Protein AF-A0A0F9GA04-F1 (afdb_monomer)

Radius of gyration: 45.54 Å; Cα contacts (8 Å, |Δi|>4): 58; chains: 1; bounding box: 84×69×123 Å

Organism: NCBI:txid412755

Structure (mmCIF, N/CA/C/O backbone):
data_AF-A0A0F9GA04-F1
#
_entry.id   AF-A0A0F9GA04-F1
#
loop_
_atom_site.group_PDB
_atom_site.id
_atom_site.type_symbol
_atom_site.label_atom_id
_atom_site.label_alt_id
_atom_site.label_comp_id
_atom_site.label_asym_id
_atom_site.label_entity_id
_atom_site.label_seq_id
_atom_site.pdbx_PDB_ins_code
_atom_site.Cartn_x
_atom_site.Cartn_y
_atom_site.Cartn_z
_atom_site.occupancy
_atom_site.B_iso_or_equiv
_atom_site.auth_seq_id
_atom_site.auth_comp_id
_atom_site.auth_asym_id
_atom_site.auth_atom_id
_atom_site.pdbx_PDB_model_num
ATOM 1 N N . GLU A 1 1 ? -4.114 39.452 59.071 1.00 42.38 1 GLU A N 1
ATOM 2 C CA . GLU A 1 1 ? -3.361 38.547 58.185 1.00 42.38 1 GLU A CA 1
ATOM 3 C C . GLU A 1 1 ? -3.210 39.236 56.843 1.00 42.38 1 GLU A C 1
ATOM 5 O O . GLU A 1 1 ? -4.212 39.607 56.246 1.00 42.38 1 GLU A O 1
ATOM 10 N N . GLU A 1 2 ? -1.975 39.525 56.446 1.00 37.81 2 GLU A N 1
ATOM 11 C CA . GLU A 1 2 ? -1.653 40.022 55.105 1.00 37.81 2 GLU A CA 1
ATOM 12 C C . GLU A 1 2 ? -1.506 38.817 54.161 1.00 37.81 2 GLU A C 1
ATOM 14 O O . GLU A 1 2 ? -0.913 37.815 54.570 1.00 37.81 2 GLU A O 1
ATOM 19 N N . PRO A 1 3 ? -2.028 38.862 52.923 1.00 44.72 3 PRO A N 1
ATOM 20 C CA . PRO A 1 3 ? -1.852 37.770 51.978 1.00 44.72 3 PRO A CA 1
ATOM 21 C C . PRO A 1 3 ? -0.429 37.797 51.403 1.00 44.72 3 PRO A C 1
ATOM 23 O O . PRO A 1 3 ? -0.005 38.775 50.789 1.00 44.72 3 PRO A O 1
ATOM 26 N N . THR A 1 4 ? 0.310 36.705 51.590 1.00 47.19 4 THR A N 1
ATOM 27 C CA . THR A 1 4 ? 1.597 36.454 50.929 1.00 47.19 4 THR A CA 1
ATOM 28 C C . THR A 1 4 ? 1.418 36.399 49.407 1.00 47.19 4 THR A C 1
ATOM 30 O O . THR A 1 4 ? 0.600 35.606 48.939 1.00 47.19 4 THR A O 1
ATOM 33 N N . PRO A 1 5 ? 2.172 37.189 48.621 1.00 50.94 5 PRO A N 1
ATOM 34 C CA . PRO A 1 5 ? 2.130 37.111 47.167 1.00 50.94 5 PRO A CA 1
ATOM 35 C C . PRO A 1 5 ? 2.834 35.835 46.685 1.00 50.94 5 PRO A C 1
ATOM 37 O O . PRO A 1 5 ? 3.984 35.576 47.041 1.00 50.94 5 PRO A O 1
ATOM 40 N N . GLU A 1 6 ? 2.144 35.039 45.869 1.00 51.03 6 GLU A N 1
ATOM 41 C CA . GLU A 1 6 ? 2.754 33.935 45.123 1.00 51.03 6 GLU A CA 1
ATOM 42 C C . GLU A 1 6 ? 3.892 34.468 44.229 1.00 51.03 6 GLU A C 1
ATOM 44 O O . GLU A 1 6 ? 3.732 35.520 43.598 1.00 51.03 6 GLU A O 1
ATOM 49 N N . PRO A 1 7 ? 5.050 33.784 44.145 1.00 52.84 7 PRO A N 1
ATOM 50 C CA . PRO A 1 7 ? 6.139 34.226 43.285 1.00 52.84 7 PRO A CA 1
ATOM 51 C C . PRO A 1 7 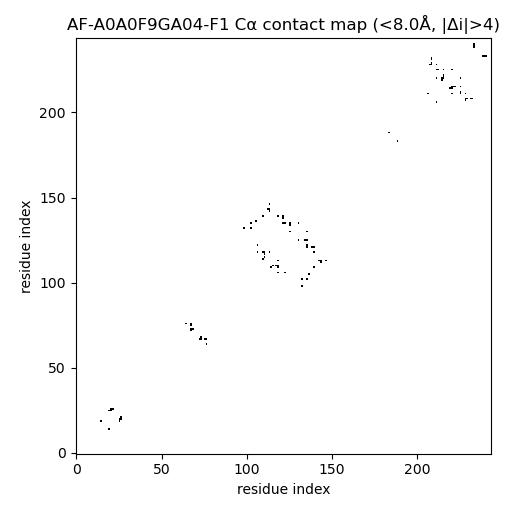? 5.704 34.155 41.816 1.00 52.84 7 PRO A C 1
ATOM 53 O O . PRO A 1 7 ? 5.268 33.111 41.327 1.00 52.84 7 PRO A O 1
ATOM 56 N N . ALA A 1 8 ? 5.829 35.285 41.116 1.00 54.75 8 ALA A N 1
ATOM 57 C CA . ALA A 1 8 ? 5.507 35.407 39.701 1.00 54.75 8 ALA A CA 1
ATOM 58 C C . ALA A 1 8 ? 6.239 34.333 38.880 1.00 54.75 8 ALA A C 1
ATOM 60 O O . ALA A 1 8 ? 7.453 34.152 38.999 1.00 54.75 8 ALA A O 1
ATOM 61 N N . LYS A 1 9 ? 5.488 33.619 38.033 1.00 50.78 9 LYS A N 1
ATOM 62 C CA . LYS A 1 9 ? 6.051 32.699 37.038 1.00 50.78 9 LYS A CA 1
ATOM 63 C C . LYS A 1 9 ? 7.034 33.489 36.161 1.00 50.78 9 LYS A C 1
ATOM 65 O O . LYS A 1 9 ? 6.640 34.554 35.688 1.00 50.78 9 LYS A O 1
ATOM 70 N N . PRO A 1 10 ? 8.267 33.005 35.926 1.00 53.94 10 PRO A N 1
ATOM 71 C CA . PRO A 1 10 ? 9.216 33.717 35.082 1.00 53.94 10 PRO A CA 1
ATOM 72 C C . PRO A 1 10 ? 8.633 33.863 33.671 1.00 53.94 10 PRO A C 1
ATOM 74 O O . PRO A 1 10 ? 8.345 32.872 32.996 1.00 53.94 10 PRO A O 1
ATOM 77 N N . SER A 1 11 ? 8.410 35.109 33.260 1.00 58.31 11 SER A N 1
ATOM 78 C CA . SER A 1 11 ? 7.994 35.496 31.917 1.00 58.31 11 SER A CA 1
ATOM 79 C C . SER A 1 11 ? 9.088 35.139 30.912 1.00 58.31 11 SER A C 1
ATOM 81 O O . SER A 1 11 ? 10.267 35.402 31.130 1.00 58.31 11 SER A O 1
ATOM 83 N N . LEU A 1 12 ? 8.690 34.571 29.771 1.00 53.56 12 LEU A N 1
ATOM 84 C CA . LEU A 1 12 ? 9.571 34.277 28.627 1.00 53.56 12 LEU A CA 1
ATOM 85 C C . LEU A 1 12 ? 10.259 35.526 28.041 1.00 53.56 12 LEU A C 1
ATOM 87 O O . LEU A 1 12 ? 11.157 35.392 27.216 1.00 53.56 12 LEU A O 1
ATOM 91 N N . GLU A 1 13 ? 9.838 36.719 28.457 1.00 57.69 13 GLU A N 1
ATOM 92 C CA . GLU A 1 13 ? 10.297 38.014 27.951 1.00 57.69 13 GLU A CA 1
ATOM 93 C C . GLU A 1 13 ? 11.607 38.500 28.605 1.00 57.69 13 GLU A C 1
ATOM 95 O O . GLU A 1 13 ? 12.272 39.363 28.038 1.00 57.69 13 GLU A O 1
ATOM 100 N N . ASP A 1 14 ? 12.032 37.909 29.732 1.00 57.53 14 ASP A N 1
ATOM 101 C CA . ASP A 1 14 ? 13.239 38.329 30.474 1.00 57.53 14 ASP A CA 1
ATOM 102 C C . ASP A 1 14 ? 14.498 37.496 30.155 1.00 57.53 14 ASP A C 1
ATOM 104 O O . ASP A 1 14 ? 15.590 37.772 30.658 1.00 57.53 14 ASP A O 1
ATOM 108 N N . ALA A 1 15 ? 14.373 36.457 29.326 1.00 58.12 15 ALA A N 1
ATOM 109 C CA . ALA A 1 15 ? 15.486 35.587 28.962 1.00 58.12 15 ALA A CA 1
ATOM 110 C C . ALA A 1 15 ? 16.216 36.124 27.721 1.00 58.12 15 ALA A C 1
ATOM 112 O O . ALA A 1 15 ? 15.629 36.261 26.647 1.00 58.12 15 ALA A O 1
ATOM 113 N N . SER A 1 16 ? 17.522 36.392 27.843 1.00 66.94 16 SER A N 1
ATOM 114 C CA . SER A 1 16 ? 18.349 36.743 26.686 1.00 66.94 16 SER A CA 1
ATOM 115 C C . SER A 1 16 ? 18.329 35.611 25.654 1.00 66.94 16 SER A C 1
ATOM 117 O O . SER A 1 16 ? 18.309 34.427 26.006 1.00 66.94 16 SER A O 1
ATOM 119 N N . LEU A 1 17 ? 18.355 35.983 24.373 1.00 61.47 17 LEU A N 1
ATOM 120 C CA . LEU A 1 17 ? 18.364 35.055 23.236 1.00 61.47 17 LEU A CA 1
ATOM 121 C C . LEU A 1 17 ? 19.478 34.006 23.366 1.00 61.47 17 LEU A C 1
ATOM 123 O O . LEU A 1 17 ? 19.244 32.834 23.088 1.00 61.47 17 LEU A O 1
ATOM 127 N N . ASP A 1 18 ? 20.639 34.408 23.884 1.00 69.81 18 ASP A N 1
ATOM 128 C CA . ASP A 1 18 ? 21.759 33.506 24.152 1.00 69.81 18 ASP A CA 1
ATOM 129 C C . ASP A 1 18 ? 21.419 32.462 25.222 1.00 69.81 18 ASP A C 1
ATOM 131 O O . ASP A 1 18 ? 21.709 31.284 25.037 1.00 69.81 18 ASP A O 1
ATOM 135 N N . SER A 1 19 ? 20.706 32.835 26.292 1.00 70.44 19 SER A N 1
ATOM 136 C CA . SER A 1 19 ? 20.276 31.869 27.312 1.00 70.44 19 SER A CA 1
ATOM 137 C C . SER A 1 19 ? 19.234 30.881 26.778 1.00 70.44 19 SER A C 1
ATOM 139 O O . SER A 1 19 ? 19.247 29.713 27.154 1.00 70.44 19 SER A O 1
ATOM 141 N N . ILE A 1 20 ? 18.361 31.318 25.860 1.00 65.06 20 ILE A N 1
ATOM 142 C CA . ILE A 1 20 ? 17.365 30.458 25.206 1.00 65.06 20 ILE A CA 1
ATOM 143 C C . ILE A 1 20 ? 18.060 29.482 24.249 1.00 65.06 20 ILE A C 1
ATOM 145 O O . ILE A 1 20 ? 17.722 28.302 24.233 1.00 65.06 20 ILE A O 1
ATOM 149 N N . LEU A 1 21 ? 19.056 29.950 23.491 1.00 65.56 21 LEU A N 1
ATOM 150 C CA . LEU A 1 21 ? 19.858 29.122 22.584 1.00 65.56 21 LEU A CA 1
ATOM 151 C C . LEU A 1 21 ? 20.796 28.163 23.327 1.00 65.56 21 LEU A C 1
ATOM 153 O O . LEU A 1 21 ? 21.174 27.119 22.790 1.00 65.56 21 LEU A O 1
ATOM 157 N N . GLU A 1 22 ? 21.169 28.485 24.564 1.00 71.31 22 GLU A N 1
ATOM 158 C CA . GLU A 1 22 ? 21.972 27.606 25.404 1.00 71.31 22 GLU A CA 1
ATOM 159 C C . GLU A 1 22 ? 21.178 26.464 26.041 1.00 71.31 22 GLU A C 1
ATOM 161 O O . GLU A 1 22 ? 21.798 25.443 26.375 1.00 71.31 22 GLU A O 1
ATOM 166 N N . ARG A 1 23 ? 19.846 26.592 26.153 1.00 74.38 23 ARG A N 1
ATOM 167 C CA . ARG A 1 23 ? 18.988 25.537 26.702 1.00 74.38 23 ARG A CA 1
ATOM 168 C C . ARG A 1 23 ? 19.073 24.261 25.862 1.00 74.38 23 ARG A C 1
ATOM 170 O O . ARG A 1 23 ? 19.091 24.261 24.629 1.00 74.38 23 ARG A O 1
ATOM 177 N N . GLU A 1 24 ? 19.144 23.140 26.567 1.00 68.25 24 GLU A N 1
ATOM 178 C CA . GLU A 1 24 ? 19.401 21.823 25.983 1.00 68.25 24 GLU A CA 1
ATOM 179 C C . GLU A 1 24 ? 18.256 21.339 25.072 1.00 68.25 24 GLU A C 1
ATOM 181 O O . GLU A 1 24 ? 18.495 20.642 24.086 1.00 68.25 24 GLU A O 1
ATOM 186 N N . ASP A 1 25 ? 17.020 21.757 25.356 1.00 71.25 25 ASP A N 1
ATOM 187 C CA . ASP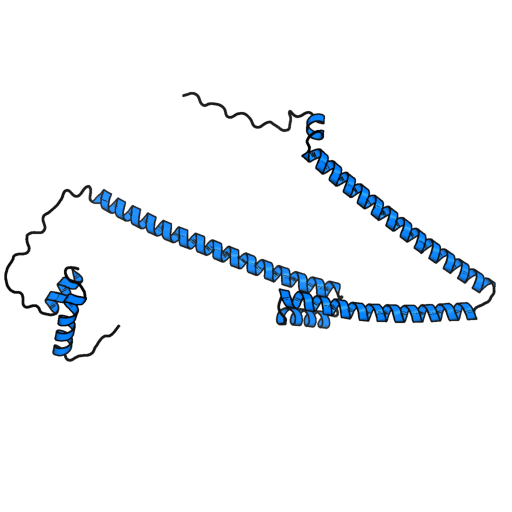 A 1 25 ? 15.827 21.512 24.538 1.00 71.25 25 ASP A CA 1
ATOM 188 C C . ASP A 1 25 ? 15.922 22.194 23.160 1.00 71.25 25 ASP A C 1
ATOM 190 O O . ASP A 1 25 ? 15.686 21.552 22.133 1.00 71.25 25 ASP A O 1
ATOM 194 N N . VAL A 1 26 ? 16.353 23.457 23.116 1.00 69.56 26 VAL A N 1
ATOM 195 C CA . VAL A 1 26 ? 16.549 24.228 21.876 1.00 69.56 26 VAL A CA 1
ATOM 196 C C . VAL A 1 26 ? 17.728 23.691 21.061 1.00 69.56 26 VAL A C 1
ATOM 198 O O . VAL A 1 26 ? 17.619 23.558 19.840 1.00 69.56 26 VAL A O 1
ATOM 201 N N . LYS A 1 27 ? 18.824 23.286 21.716 1.00 70.56 27 LYS A N 1
ATOM 202 C CA . LYS A 1 27 ? 19.967 22.635 21.048 1.00 70.56 27 LYS A CA 1
ATOM 203 C C . LYS A 1 27 ? 19.585 21.302 20.409 1.00 70.56 27 LYS A C 1
ATOM 205 O O . LYS A 1 27 ? 19.918 21.075 19.247 1.00 70.56 27 LYS A O 1
ATOM 210 N N . ARG A 1 28 ? 18.843 20.445 21.122 1.00 70.56 28 ARG A N 1
ATOM 211 C CA . ARG A 1 28 ? 18.346 19.165 20.582 1.00 70.56 28 ARG A CA 1
ATOM 212 C C . ARG A 1 28 ? 17.371 19.374 19.424 1.00 70.56 28 ARG A C 1
ATOM 214 O O . ARG A 1 28 ? 17.424 18.643 18.438 1.00 70.56 28 ARG A O 1
ATOM 221 N N . TRP A 1 29 ? 16.507 20.386 19.506 1.00 73.12 29 TRP A N 1
ATOM 222 C CA . TRP A 1 29 ? 15.607 20.743 18.408 1.00 73.12 29 TRP A CA 1
ATOM 223 C C . TRP A 1 29 ? 16.369 21.256 17.176 1.00 73.12 29 TRP A C 1
ATOM 225 O O . TRP A 1 29 ? 16.110 20.801 16.061 1.00 73.12 29 TRP A O 1
ATOM 235 N N . GLY A 1 30 ? 17.363 22.129 17.371 1.00 68.75 30 GLY A N 1
ATOM 236 C CA . GLY A 1 30 ? 18.243 22.616 16.306 1.00 68.75 30 GLY A CA 1
ATOM 237 C C . GLY A 1 30 ? 19.047 21.496 15.637 1.00 68.75 30 GLY A C 1
ATOM 238 O O . GLY A 1 30 ? 19.105 21.439 14.410 1.00 68.75 30 GLY A O 1
ATOM 239 N N . GLN A 1 31 ? 19.587 20.559 16.424 1.00 70.44 31 GLN A N 1
ATOM 240 C CA . GLN A 1 31 ? 20.241 19.348 15.916 1.00 70.44 31 GLN A CA 1
ATOM 241 C C . GLN A 1 31 ? 19.268 18.484 15.107 1.00 70.44 31 GLN A C 1
ATOM 243 O O . GLN A 1 31 ? 19.567 18.151 13.969 1.00 70.44 31 GLN A O 1
ATOM 248 N N . SER A 1 32 ? 18.051 18.235 15.606 1.00 69.25 32 SER A N 1
ATOM 249 C CA . SER A 1 32 ? 17.032 17.473 14.868 1.00 69.25 32 SER A CA 1
ATOM 250 C C . SER A 1 32 ? 16.659 18.111 13.523 1.00 69.25 32 SER A C 1
ATOM 252 O O . SER A 1 32 ? 16.419 17.405 12.541 1.00 69.25 32 SER A O 1
ATOM 254 N N . ILE A 1 33 ? 16.611 19.444 13.442 1.00 69.94 33 ILE A N 1
ATOM 255 C CA . ILE A 1 33 ? 16.366 20.152 12.179 1.00 69.94 33 ILE A CA 1
ATOM 256 C C . ILE A 1 33 ? 17.574 20.068 11.252 1.00 69.94 33 ILE A C 1
ATOM 258 O O . ILE A 1 33 ? 17.389 19.859 10.052 1.00 69.94 33 ILE A O 1
ATOM 262 N N . SER A 1 34 ? 18.785 20.208 11.789 1.00 68.25 34 SER A N 1
ATOM 263 C CA . SER A 1 34 ? 20.024 20.063 11.027 1.00 68.25 34 SER A CA 1
ATOM 264 C C . SER A 1 34 ? 20.153 18.655 10.441 1.00 68.25 34 SER A C 1
ATOM 266 O O . SER A 1 34 ? 20.372 18.526 9.240 1.00 68.25 34 SER A O 1
ATOM 268 N N . ASP A 1 35 ? 19.864 17.618 11.226 1.00 72.94 35 ASP A N 1
ATOM 269 C CA . ASP A 1 35 ? 19.870 16.220 10.788 1.00 72.94 35 ASP A CA 1
ATOM 270 C C . ASP A 1 35 ? 18.800 15.956 9.721 1.00 72.94 35 ASP A C 1
ATOM 272 O O . ASP A 1 35 ? 19.063 15.315 8.702 1.00 72.94 35 ASP A O 1
ATOM 276 N N . ARG A 1 36 ? 17.589 16.515 9.881 1.00 67.44 36 ARG A N 1
ATOM 277 C CA . ARG A 1 36 ? 16.548 16.444 8.838 1.00 67.44 36 ARG A CA 1
ATOM 278 C C . ARG A 1 36 ? 16.958 17.175 7.564 1.00 67.44 36 ARG A C 1
ATOM 280 O O . ARG A 1 36 ? 16.606 16.731 6.471 1.00 67.44 36 ARG A O 1
ATOM 287 N N . ALA A 1 37 ? 17.643 18.309 7.678 1.00 71.12 37 ALA A N 1
ATOM 288 C CA . ALA A 1 37 ? 18.123 19.062 6.529 1.00 71.12 37 ALA A CA 1
ATOM 289 C C . ALA A 1 37 ? 19.253 18.313 5.808 1.00 71.12 37 ALA A C 1
ATOM 291 O O . ALA A 1 37 ? 19.212 18.213 4.583 1.00 71.12 37 ALA A O 1
ATOM 292 N N . ALA A 1 38 ? 20.192 17.725 6.554 1.00 72.88 38 ALA A N 1
ATOM 293 C CA . ALA A 1 38 ? 21.265 16.884 6.033 1.00 72.88 38 ALA A CA 1
ATOM 294 C C . ALA A 1 38 ? 20.708 15.639 5.327 1.00 72.88 38 ALA A C 1
ATOM 296 O O . ALA A 1 38 ? 21.023 15.411 4.163 1.00 72.88 38 ALA A O 1
ATOM 297 N N . SER A 1 39 ? 19.777 14.919 5.958 1.00 69.50 39 SER A N 1
ATOM 298 C CA . SER A 1 39 ? 19.110 13.751 5.365 1.00 69.50 39 SER A CA 1
ATOM 299 C C . SER A 1 39 ? 18.346 14.098 4.079 1.00 69.50 39 SER A C 1
ATOM 301 O O . SER A 1 39 ? 18.414 13.373 3.084 1.00 69.50 39 SER A O 1
ATOM 303 N N . ARG A 1 40 ? 17.658 15.248 4.042 1.00 76.38 40 ARG A N 1
ATOM 304 C CA . ARG A 1 40 ? 16.999 15.738 2.819 1.00 76.38 40 ARG A CA 1
ATOM 305 C C . ARG A 1 40 ? 17.998 16.132 1.733 1.00 76.38 40 ARG A C 1
ATOM 307 O O . ARG A 1 40 ? 17.704 15.936 0.557 1.00 76.38 40 ARG A O 1
ATOM 314 N N . ALA A 1 41 ? 19.140 16.709 2.098 1.00 71.62 41 ALA A N 1
ATOM 315 C CA . ALA A 1 41 ? 20.187 17.070 1.148 1.00 71.62 41 ALA A CA 1
ATOM 316 C C . ALA A 1 41 ? 20.857 15.823 0.553 1.00 71.62 41 ALA A C 1
ATOM 318 O O . ALA A 1 41 ? 21.028 15.749 -0.660 1.00 71.62 41 ALA A O 1
ATOM 319 N N . GLU A 1 42 ? 21.145 14.819 1.378 1.00 79.25 42 GLU A N 1
ATOM 320 C CA . GLU A 1 42 ? 21.702 13.530 0.958 1.00 79.25 42 GLU A CA 1
ATOM 321 C C . GLU A 1 42 ? 20.730 12.752 0.056 1.00 79.25 42 GLU A C 1
ATOM 323 O O . GLU A 1 42 ? 21.114 12.243 -0.999 1.00 79.25 42 GLU A O 1
ATOM 328 N N . SER A 1 43 ? 19.437 12.759 0.394 1.00 80.44 43 SER A N 1
ATOM 329 C CA . SER A 1 43 ? 18.387 12.173 -0.452 1.00 80.44 43 SER A CA 1
ATOM 330 C C . SER A 1 43 ? 18.313 12.856 -1.822 1.00 80.44 43 SER A C 1
ATOM 332 O O . SER A 1 43 ? 18.259 12.190 -2.849 1.00 80.44 43 SER A O 1
ATOM 334 N N . LYS A 1 44 ? 18.388 14.192 -1.870 1.00 81.00 44 LYS A N 1
ATOM 335 C CA . LYS A 1 44 ? 18.421 14.928 -3.144 1.00 81.00 44 LYS A CA 1
ATOM 336 C C . LYS A 1 44 ? 19.693 14.659 -3.941 1.00 81.00 44 LYS A C 1
ATOM 338 O O . LYS A 1 44 ? 19.638 14.599 -5.164 1.00 81.00 44 LYS A O 1
ATOM 343 N N . PHE A 1 45 ? 20.836 14.527 -3.273 1.00 82.00 45 PHE A N 1
ATOM 344 C CA . PHE A 1 45 ? 22.106 14.265 -3.942 1.00 82.00 45 PHE A CA 1
ATOM 345 C C . PHE A 1 45 ? 22.132 12.866 -4.564 1.00 82.00 45 PHE A C 1
ATOM 347 O O . PHE A 1 45 ? 22.469 12.727 -5.736 1.00 82.00 45 PHE A O 1
ATOM 354 N N . SER A 1 46 ? 21.698 11.849 -3.818 1.00 84.56 46 SER A N 1
ATOM 355 C CA . SER A 1 46 ? 21.556 10.482 -4.336 1.00 84.56 46 SER A CA 1
ATOM 356 C C . SER A 1 46 ? 20.539 10.390 -5.478 1.00 84.56 46 SER A C 1
ATOM 358 O O . SER A 1 46 ? 20.792 9.715 -6.474 1.00 84.56 46 SER A O 1
ATOM 360 N N . GLU A 1 47 ? 19.422 11.116 -5.397 1.00 86.75 47 GLU A N 1
ATOM 361 C CA . GLU A 1 47 ? 18.436 11.187 -6.480 1.00 86.75 47 GLU A CA 1
ATOM 362 C C . GLU A 1 47 ? 19.008 11.861 -7.737 1.00 86.75 47 GLU A C 1
ATOM 364 O O . GLU A 1 47 ? 18.821 11.363 -8.849 1.00 86.75 47 GLU A O 1
ATOM 369 N N . LEU A 1 48 ? 19.765 12.951 -7.575 1.00 85.56 48 LEU A N 1
ATOM 370 C CA . LEU A 1 48 ? 20.469 13.611 -8.677 1.00 85.56 48 LEU A CA 1
ATOM 371 C C . LEU A 1 48 ? 21.532 12.705 -9.303 1.00 85.56 48 LEU A C 1
ATOM 373 O O . LEU A 1 48 ? 21.635 12.670 -10.527 1.00 85.56 48 LEU A O 1
ATOM 377 N N . GLN A 1 49 ? 22.285 11.958 -8.496 1.00 89.31 49 GLN A N 1
ATOM 378 C CA . GLN A 1 49 ? 23.278 11.007 -8.989 1.00 89.31 49 GLN A CA 1
ATOM 379 C C . GLN A 1 49 ? 22.612 9.889 -9.795 1.00 89.31 49 GLN A C 1
ATOM 381 O O . GLN A 1 49 ? 22.995 9.637 -10.935 1.00 89.31 49 GLN A O 1
ATOM 386 N N . ARG A 1 50 ? 21.549 9.282 -9.257 1.00 87.44 50 ARG A N 1
ATOM 387 C CA . ARG A 1 50 ? 20.777 8.259 -9.969 1.00 87.44 50 ARG A CA 1
ATOM 388 C C . ARG A 1 50 ? 20.204 8.800 -11.277 1.00 87.44 50 ARG A C 1
ATOM 390 O O . ARG A 1 50 ? 20.214 8.108 -12.290 1.00 87.44 50 ARG A O 1
ATOM 397 N N . LYS A 1 51 ? 19.713 10.041 -11.272 1.00 90.56 51 LYS A N 1
ATOM 398 C CA . LYS A 1 51 ? 19.212 10.692 -12.482 1.00 90.56 51 LYS A CA 1
ATOM 399 C C . LYS A 1 51 ? 20.321 10.874 -13.520 1.00 90.56 51 LYS A C 1
ATOM 401 O O . LYS A 1 51 ? 20.102 10.557 -14.680 1.00 90.56 51 LYS A O 1
ATOM 406 N N . GLN A 1 52 ? 21.508 11.314 -13.107 1.00 89.31 52 GLN A N 1
ATOM 407 C CA . GLN A 1 52 ? 22.659 11.446 -14.003 1.00 89.31 52 GLN A CA 1
ATOM 408 C C . GLN A 1 52 ? 23.101 10.104 -14.590 1.00 89.31 52 GLN A C 1
ATOM 410 O O . GLN A 1 52 ? 23.403 10.043 -15.776 1.00 89.31 52 GLN A O 1
ATOM 415 N N . GLU A 1 53 ? 23.109 9.033 -13.796 1.00 88.75 53 GLU A N 1
ATOM 416 C CA . GLU A 1 53 ? 23.431 7.682 -14.273 1.00 88.75 53 GLU A CA 1
ATOM 417 C C . GLU A 1 53 ? 22.418 7.199 -15.323 1.00 88.75 53 GLU A C 1
ATOM 419 O O . GLU A 1 53 ? 22.806 6.684 -16.372 1.00 88.75 53 GLU A O 1
ATOM 424 N N . VAL A 1 54 ? 21.122 7.426 -15.084 1.00 89.69 54 VAL A N 1
ATOM 425 C CA . VAL A 1 54 ? 20.053 7.097 -16.041 1.00 89.69 54 VAL A CA 1
ATOM 426 C C . VAL A 1 54 ? 20.171 7.933 -17.318 1.00 89.69 54 VAL A C 1
ATOM 428 O O . VAL A 1 54 ? 20.090 7.384 -18.417 1.00 89.69 54 VAL A O 1
ATOM 431 N N . ASP A 1 55 ? 20.393 9.241 -17.189 1.00 89.19 55 ASP A N 1
ATOM 432 C CA . ASP A 1 55 ? 20.533 10.157 -18.323 1.00 89.19 55 ASP A CA 1
ATOM 433 C C . ASP A 1 55 ? 21.784 9.819 -19.157 1.00 89.19 55 ASP A C 1
ATOM 435 O O . ASP A 1 55 ? 21.735 9.836 -20.389 1.00 89.19 55 ASP A O 1
ATOM 439 N N . ALA A 1 56 ? 22.894 9.450 -18.505 1.00 90.50 56 ALA A N 1
ATOM 440 C CA . ALA A 1 56 ? 24.118 9.007 -19.168 1.00 90.50 56 ALA A CA 1
ATOM 441 C C . ALA A 1 56 ? 23.901 7.698 -19.941 1.00 90.50 56 ALA A C 1
ATOM 443 O O . ALA A 1 56 ? 24.236 7.628 -21.124 1.00 90.50 56 ALA A O 1
ATOM 444 N N . ALA A 1 57 ? 23.265 6.700 -19.320 1.00 89.00 57 ALA A N 1
ATOM 445 C CA . ALA A 1 57 ? 22.939 5.436 -19.978 1.00 89.00 57 ALA A CA 1
ATOM 446 C C . ALA A 1 57 ? 21.993 5.635 -21.179 1.00 89.00 57 ALA A C 1
ATOM 448 O O . ALA A 1 57 ? 22.183 5.036 -22.239 1.00 89.00 57 ALA A O 1
ATOM 449 N N . ALA A 1 58 ? 20.999 6.521 -21.055 1.00 88.31 58 ALA A N 1
ATOM 450 C CA . ALA A 1 58 ? 20.096 6.862 -22.153 1.00 88.31 58 ALA A CA 1
ATOM 451 C C . ALA A 1 58 ? 20.827 7.571 -23.309 1.00 88.31 58 ALA A C 1
ATOM 453 O O . ALA A 1 58 ? 20.560 7.296 -24.485 1.00 88.31 58 ALA A O 1
ATOM 454 N N . ALA A 1 59 ? 21.771 8.460 -22.992 1.00 90.06 59 ALA A N 1
ATOM 455 C CA . ALA A 1 59 ? 22.590 9.142 -23.986 1.00 90.06 59 ALA A CA 1
ATOM 456 C C . ALA A 1 59 ? 23.523 8.169 -24.728 1.00 90.06 59 ALA A C 1
ATOM 458 O O . ALA A 1 59 ? 23.648 8.261 -25.950 1.00 90.06 59 ALA A O 1
ATOM 459 N N . GLU A 1 60 ? 24.141 7.219 -24.023 1.00 91.12 60 GLU A N 1
ATOM 460 C CA . GLU A 1 60 ? 24.966 6.167 -24.631 1.00 91.12 60 GLU A CA 1
ATOM 461 C C . GLU A 1 60 ? 24.148 5.255 -25.548 1.00 91.12 60 GLU A C 1
ATOM 463 O O . GLU A 1 60 ? 24.536 5.044 -26.698 1.00 91.12 60 GLU A O 1
ATOM 468 N N . ALA A 1 61 ? 22.973 4.801 -25.102 1.00 86.25 61 ALA A N 1
ATOM 469 C CA . ALA A 1 61 ? 22.069 3.997 -25.924 1.00 86.25 61 ALA A CA 1
ATOM 470 C C . ALA A 1 61 ? 21.627 4.739 -27.199 1.00 86.25 61 ALA A C 1
ATOM 472 O O . ALA A 1 61 ? 21.539 4.149 -28.277 1.00 86.25 61 ALA A O 1
ATOM 473 N N . THR A 1 62 ? 21.394 6.051 -27.101 1.00 89.69 62 THR A N 1
ATOM 474 C CA . THR A 1 62 ? 21.028 6.885 -28.256 1.00 89.69 62 THR A CA 1
ATOM 475 C C . THR A 1 62 ? 22.185 7.013 -29.245 1.00 89.69 62 THR A C 1
ATOM 477 O O . THR A 1 62 ? 21.970 6.865 -30.447 1.00 89.69 62 THR A O 1
ATOM 480 N N . LYS A 1 63 ? 23.413 7.235 -28.758 1.00 92.00 63 LYS A N 1
ATOM 481 C CA . LYS A 1 63 ? 24.617 7.293 -29.603 1.00 92.00 63 LYS A CA 1
ATOM 482 C C . LYS A 1 63 ? 24.893 5.963 -30.298 1.00 92.00 63 LYS A C 1
ATOM 484 O O . LYS A 1 63 ? 25.184 5.961 -31.486 1.00 92.00 63 LYS A O 1
ATOM 489 N N . HIS A 1 64 ? 24.750 4.848 -29.583 1.00 88.75 64 HIS A N 1
ATOM 490 C CA . HIS A 1 64 ? 24.894 3.509 -30.155 1.00 88.75 64 HIS A CA 1
ATOM 491 C C . HIS A 1 64 ? 23.859 3.249 -31.256 1.00 88.75 64 HIS A C 1
ATOM 493 O O . HIS A 1 64 ? 24.185 2.764 -32.335 1.00 88.75 64 HIS A O 1
ATOM 499 N N . ARG A 1 65 ? 22.599 3.645 -31.037 1.00 85.69 65 ARG A N 1
ATOM 500 C CA . ARG A 1 65 ? 21.573 3.555 -32.082 1.00 85.69 65 ARG A CA 1
ATOM 501 C C . ARG A 1 65 ? 21.920 4.424 -33.293 1.00 85.69 65 ARG A C 1
ATOM 503 O O . ARG A 1 65 ? 21.718 3.987 -34.418 1.00 85.69 65 ARG A O 1
ATOM 510 N N . GLN A 1 66 ? 22.421 5.641 -33.075 1.00 90.62 66 GLN A N 1
ATOM 511 C CA . GLN A 1 66 ? 22.840 6.536 -34.157 1.00 90.62 66 GLN A CA 1
ATOM 512 C C . GLN A 1 66 ? 23.993 5.942 -34.971 1.00 90.62 66 GLN A C 1
ATOM 514 O O . GLN A 1 66 ? 23.894 5.945 -36.192 1.00 90.62 66 GLN A O 1
ATOM 519 N N . SER A 1 67 ? 25.006 5.344 -34.332 1.00 92.19 67 SER A N 1
ATOM 520 C CA . SER A 1 67 ? 26.088 4.671 -35.064 1.00 92.19 67 SER A CA 1
ATOM 521 C C . SER A 1 67 ? 25.576 3.482 -35.878 1.00 92.19 67 SER A C 1
ATOM 523 O O . SER A 1 67 ? 25.953 3.331 -37.030 1.00 92.19 67 SER A O 1
ATOM 525 N N . LEU A 1 68 ? 24.645 2.684 -35.340 1.00 88.69 68 LEU A N 1
ATOM 526 C CA . LEU A 1 68 ? 24.034 1.582 -36.097 1.00 88.69 68 LEU A CA 1
ATOM 527 C C . LEU A 1 68 ? 23.216 2.059 -37.308 1.00 88.69 68 LEU A C 1
ATOM 529 O O . LEU A 1 68 ? 23.145 1.352 -38.310 1.00 88.69 68 LEU A O 1
ATOM 533 N N . VAL A 1 69 ? 22.587 3.235 -37.215 1.00 89.88 69 VAL A N 1
ATOM 534 C CA . VAL A 1 69 ? 21.875 3.859 -38.342 1.00 89.88 69 VAL A CA 1
ATOM 535 C C . VAL A 1 69 ? 22.86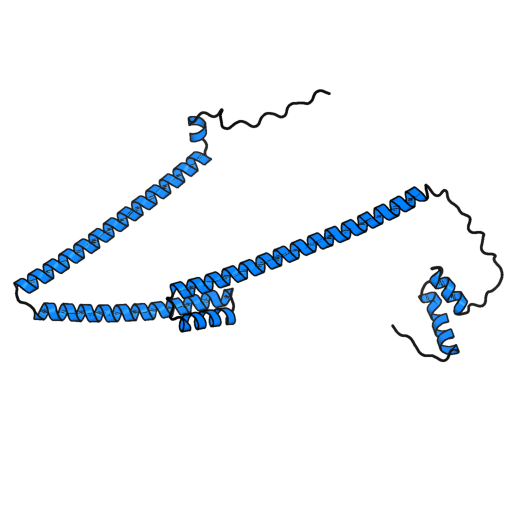1 4.377 -39.389 1.00 89.88 69 VAL A C 1
ATOM 537 O O . VAL A 1 69 ? 22.621 4.188 -40.578 1.00 89.88 69 VAL A O 1
ATOM 540 N N . GLU A 1 70 ? 23.955 5.011 -38.962 1.00 92.69 70 GLU A N 1
ATOM 541 C CA . GLU A 1 70 ? 25.024 5.493 -39.848 1.00 92.69 70 GLU A CA 1
ATOM 542 C C . GLU A 1 70 ? 25.730 4.341 -40.581 1.00 92.69 70 GLU A C 1
ATOM 544 O O . GLU A 1 70 ? 26.033 4.469 -41.764 1.00 92.69 70 GLU A O 1
ATOM 549 N N . ASP A 1 71 ? 25.905 3.199 -39.912 1.00 93.38 71 ASP A N 1
ATOM 550 C CA . ASP A 1 71 ? 26.486 1.973 -40.472 1.00 93.38 71 ASP A CA 1
ATOM 551 C C . ASP A 1 71 ? 25.476 1.130 -41.287 1.00 93.38 71 ASP A C 1
ATOM 553 O O . ASP A 1 71 ? 25.796 0.018 -41.712 1.00 93.38 71 ASP A O 1
ATOM 557 N N . GLU A 1 72 ? 24.244 1.622 -41.486 1.00 88.62 72 GLU A N 1
ATOM 558 C CA . GLU A 1 72 ? 23.136 0.943 -42.187 1.00 88.62 72 GLU A CA 1
ATOM 559 C C . GLU A 1 72 ? 22.808 -0.471 -41.647 1.00 88.62 72 GLU A C 1
ATOM 561 O O . GLU A 1 72 ? 22.228 -1.315 -42.337 1.00 88.62 72 GLU A O 1
ATOM 566 N N . ASN A 1 73 ? 23.129 -0.748 -40.380 1.00 89.00 73 ASN A N 1
ATOM 567 C CA . ASN A 1 73 ? 22.952 -2.057 -39.751 1.00 89.00 73 ASN A CA 1
ATOM 568 C C . ASN A 1 73 ? 21.549 -2.211 -39.135 1.00 89.00 73 ASN A C 1
ATOM 570 O O . ASN A 1 73 ? 21.359 -2.346 -37.921 1.00 89.00 73 ASN A O 1
ATOM 574 N N . PHE A 1 74 ? 20.533 -2.186 -39.998 1.00 87.44 74 PHE A N 1
ATOM 575 C CA . PHE A 1 74 ? 19.126 -2.271 -39.592 1.00 87.44 74 PHE A CA 1
ATOM 576 C C . PHE A 1 74 ? 18.747 -3.623 -38.974 1.00 87.44 74 PHE A C 1
ATOM 578 O O . PHE A 1 74 ? 17.872 -3.674 -38.108 1.00 87.44 74 PHE A O 1
ATOM 585 N N . ASP A 1 75 ? 19.428 -4.703 -39.361 1.00 91.12 75 ASP A N 1
ATOM 586 C CA . ASP A 1 75 ? 19.212 -6.035 -38.791 1.00 91.12 75 ASP A CA 1
ATOM 587 C C . ASP A 1 75 ? 19.537 -6.063 -37.294 1.00 91.12 75 ASP A C 1
ATOM 589 O O . ASP A 1 75 ? 18.804 -6.668 -36.505 1.00 91.12 75 ASP A O 1
ATOM 593 N N . GLN A 1 76 ? 20.614 -5.390 -36.880 1.00 88.50 76 GLN A N 1
ATOM 594 C CA . GLN A 1 76 ? 20.984 -5.300 -35.472 1.00 88.50 76 GLN A CA 1
ATOM 595 C C . GLN A 1 76 ? 19.988 -4.449 -34.676 1.00 88.50 76 GLN A C 1
ATOM 597 O O . GLN A 1 76 ? 19.558 -4.875 -33.605 1.00 88.50 76 GLN A O 1
ATOM 602 N N . ILE A 1 77 ? 19.535 -3.317 -35.228 1.00 86.75 77 ILE A N 1
ATOM 603 C CA . ILE A 1 77 ? 18.488 -2.485 -34.608 1.00 86.75 77 ILE A CA 1
ATOM 604 C C . ILE A 1 77 ? 17.200 -3.297 -34.408 1.00 86.75 77 ILE A C 1
ATOM 606 O O . ILE A 1 77 ? 16.590 -3.244 -33.341 1.00 86.75 77 ILE A O 1
ATOM 610 N N . GLY A 1 78 ? 16.799 -4.085 -35.411 1.00 86.56 78 GLY A N 1
ATOM 611 C CA . GLY A 1 78 ? 15.622 -4.948 -35.320 1.00 86.56 78 GLY A CA 1
ATOM 612 C C . GLY A 1 78 ? 15.737 -5.992 -34.206 1.00 86.56 78 GLY A C 1
ATOM 613 O O . GLY A 1 78 ? 14.793 -6.180 -33.440 1.00 86.56 78 GLY A O 1
ATOM 614 N N . ARG A 1 79 ? 16.904 -6.637 -34.064 1.00 91.50 79 ARG A N 1
ATOM 615 C CA . ARG A 1 79 ? 17.157 -7.599 -32.976 1.00 91.50 79 ARG A CA 1
ATOM 616 C C . ARG A 1 79 ? 17.125 -6.940 -31.599 1.00 91.50 79 ARG A C 1
ATOM 618 O O . ARG A 1 79 ? 16.568 -7.524 -30.674 1.00 91.50 79 ARG A O 1
ATOM 625 N N . GLU A 1 80 ? 17.690 -5.742 -31.465 1.00 88.94 80 GLU A N 1
ATOM 626 C CA . GLU A 1 80 ? 17.686 -4.987 -30.206 1.00 88.94 80 GLU A CA 1
ATOM 627 C C . GLU A 1 80 ? 16.267 -4.568 -29.790 1.00 88.94 80 GLU A C 1
ATOM 629 O O . GLU A 1 80 ? 15.910 -4.699 -28.620 1.00 88.94 80 GLU A O 1
ATOM 634 N N . GLU A 1 81 ? 15.424 -4.130 -30.730 1.00 87.00 81 GLU A N 1
ATOM 635 C CA . GLU A 1 81 ? 14.023 -3.782 -30.446 1.00 87.00 81 GLU A CA 1
ATOM 636 C C . GLU A 1 81 ? 13.180 -5.003 -30.060 1.00 87.00 81 GLU A C 1
ATOM 638 O O . GLU A 1 81 ? 12.387 -4.930 -29.121 1.00 87.00 81 GLU A O 1
ATOM 643 N N . VAL A 1 82 ? 13.370 -6.144 -30.734 1.00 90.75 82 VAL A N 1
ATOM 644 C CA . VAL A 1 82 ? 12.683 -7.395 -30.370 1.00 90.75 82 VAL A CA 1
ATOM 645 C C . VAL A 1 82 ? 13.106 -7.848 -28.976 1.00 90.75 82 VAL A C 1
ATOM 647 O O . VAL A 1 82 ? 12.243 -8.091 -28.137 1.00 90.75 82 VAL A O 1
ATOM 650 N N . ALA A 1 83 ? 14.410 -7.868 -28.687 1.00 90.56 83 ALA A N 1
ATOM 651 C CA . ALA A 1 83 ? 14.916 -8.217 -27.362 1.00 90.56 83 ALA A CA 1
ATOM 652 C C . ALA A 1 83 ? 14.381 -7.268 -26.276 1.00 90.56 83 ALA A C 1
ATOM 654 O O . ALA A 1 83 ? 14.008 -7.707 -25.188 1.00 90.56 83 ALA A O 1
ATOM 655 N N . LYS A 1 84 ? 14.282 -5.965 -26.571 1.00 89.25 84 LYS A N 1
ATOM 656 C CA . LYS A 1 84 ? 13.694 -4.975 -25.662 1.00 89.25 84 LYS A CA 1
ATOM 657 C C . LYS A 1 84 ? 12.200 -5.211 -25.444 1.00 89.25 84 LYS A C 1
ATOM 659 O O . LYS A 1 84 ? 11.728 -5.084 -24.315 1.00 89.25 84 LYS A O 1
ATOM 664 N N . SER A 1 85 ? 11.460 -5.562 -26.494 1.00 86.44 85 SER A N 1
ATOM 665 C CA . SER A 1 85 ? 10.041 -5.910 -26.397 1.00 86.44 85 SER A CA 1
ATOM 666 C C . SER A 1 85 ? 9.830 -7.169 -25.556 1.00 86.44 85 SER A C 1
ATOM 668 O O . SER A 1 85 ? 8.982 -7.163 -24.670 1.00 86.44 85 SER A O 1
ATOM 670 N N . GLU A 1 86 ? 10.612 -8.224 -25.790 1.00 90.81 86 GLU A N 1
ATOM 671 C CA . GLU A 1 86 ? 10.554 -9.471 -25.018 1.00 90.81 86 GLU A CA 1
ATOM 672 C C . GLU A 1 86 ? 10.905 -9.239 -23.546 1.00 90.81 86 GLU A C 1
ATOM 674 O O . GLU A 1 86 ? 10.169 -9.677 -22.662 1.00 90.81 86 GLU A O 1
ATOM 679 N N . ALA A 1 87 ? 11.974 -8.485 -23.272 1.00 89.69 87 ALA A N 1
ATOM 680 C CA . ALA A 1 87 ? 12.355 -8.113 -21.913 1.00 89.69 87 ALA A CA 1
ATOM 681 C C . ALA A 1 87 ? 11.256 -7.294 -21.218 1.00 89.69 87 ALA A C 1
ATOM 683 O O . ALA A 1 87 ? 10.985 -7.503 -20.038 1.00 89.69 87 ALA A O 1
ATOM 684 N N . ASN A 1 88 ? 10.585 -6.393 -21.941 1.00 86.38 88 ASN A N 1
ATOM 685 C CA . ASN A 1 88 ? 9.467 -5.628 -21.397 1.00 86.38 88 ASN A CA 1
ATOM 686 C C . ASN A 1 88 ? 8.244 -6.516 -21.112 1.00 86.38 88 ASN A C 1
ATOM 688 O O . ASN A 1 88 ? 7.606 -6.358 -20.076 1.00 86.38 88 ASN A O 1
ATOM 692 N N . SER A 1 89 ? 7.932 -7.476 -21.985 1.00 86.88 89 SER A N 1
ATOM 693 C CA . SER A 1 89 ? 6.866 -8.455 -21.740 1.00 86.88 89 SER A CA 1
ATOM 694 C C . SER A 1 89 ? 7.158 -9.315 -20.508 1.00 86.88 89 SER A C 1
ATOM 696 O O . SER A 1 89 ? 6.299 -9.425 -19.636 1.00 86.88 89 SER A O 1
ATOM 698 N N . GLN A 1 90 ? 8.381 -9.841 -20.387 1.00 88.56 90 GLN A N 1
ATOM 699 C CA . GLN A 1 90 ? 8.823 -10.593 -19.207 1.00 88.56 90 GLN A CA 1
ATOM 700 C C . GLN A 1 90 ? 8.775 -9.734 -17.939 1.00 88.56 90 GLN A C 1
ATOM 702 O O . GLN A 1 90 ? 8.369 -10.203 -16.877 1.00 88.56 90 GLN A O 1
ATOM 707 N N . PHE A 1 91 ? 9.153 -8.458 -18.039 1.00 82.69 91 PHE A N 1
ATOM 708 C CA . PHE A 1 91 ? 9.070 -7.526 -16.923 1.00 82.69 91 PHE A CA 1
ATOM 709 C C . PHE A 1 91 ? 7.619 -7.308 -16.475 1.00 82.69 91 PHE A C 1
ATO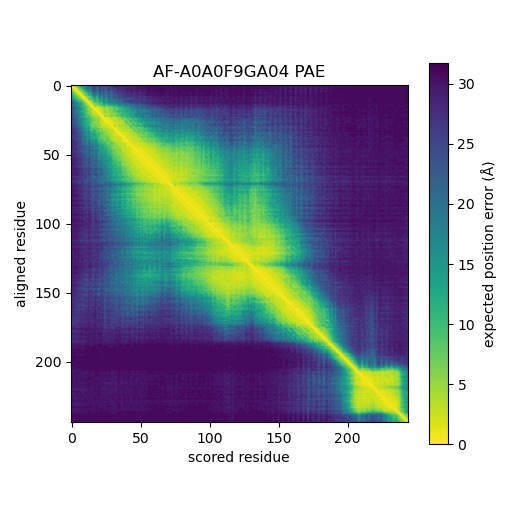M 711 O O . PHE A 1 91 ? 7.334 -7.431 -15.286 1.00 82.69 91 PHE A O 1
ATOM 718 N N . ILE A 1 92 ? 6.688 -7.059 -17.400 1.00 81.00 92 ILE A N 1
ATOM 719 C CA . ILE A 1 92 ? 5.259 -6.900 -17.081 1.00 81.00 92 ILE A CA 1
ATOM 720 C C . ILE A 1 92 ? 4.694 -8.170 -16.433 1.00 81.00 92 ILE A C 1
ATOM 722 O O . ILE A 1 92 ? 3.990 -8.082 -15.429 1.00 81.00 92 ILE A O 1
ATOM 726 N N . GLU A 1 93 ? 5.031 -9.347 -16.956 1.00 83.25 93 GLU A N 1
ATOM 727 C CA . GLU A 1 93 ? 4.612 -10.629 -16.380 1.00 83.25 93 GLU A CA 1
ATOM 728 C C . GLU A 1 93 ? 5.178 -10.834 -14.964 1.00 83.25 93 GLU A C 1
ATOM 730 O O . GLU A 1 93 ? 4.465 -11.251 -14.045 1.00 83.25 93 GLU A O 1
ATOM 735 N N . SER A 1 94 ? 6.440 -10.451 -14.746 1.00 84.06 94 SER A N 1
ATOM 736 C CA . SER A 1 94 ? 7.060 -10.489 -13.419 1.00 84.06 94 SER A CA 1
ATOM 737 C C . SER A 1 94 ? 6.388 -9.525 -12.436 1.00 84.06 94 SER A C 1
ATOM 739 O O . SER A 1 94 ? 6.207 -9.870 -11.270 1.00 84.06 94 SER A O 1
ATOM 741 N N . LEU A 1 95 ? 5.959 -8.346 -12.902 1.00 78.62 95 LEU A N 1
ATOM 742 C CA . LEU A 1 95 ? 5.216 -7.386 -12.090 1.00 78.62 95 LEU A CA 1
ATOM 743 C C . LEU A 1 95 ? 3.824 -7.905 -11.733 1.00 78.62 95 LEU A C 1
ATOM 745 O O . LEU A 1 95 ? 3.399 -7.719 -10.596 1.00 78.62 95 LEU A O 1
ATOM 749 N N . ALA A 1 96 ? 3.134 -8.568 -12.664 1.00 76.38 96 ALA A N 1
ATOM 750 C CA . ALA A 1 96 ? 1.845 -9.199 -12.391 1.00 76.38 96 ALA A CA 1
ATOM 751 C C . ALA A 1 96 ? 1.989 -10.286 -11.315 1.00 76.38 96 ALA A C 1
ATOM 753 O O . ALA A 1 96 ? 1.297 -10.246 -10.300 1.00 76.38 96 ALA A O 1
ATOM 754 N N . THR A 1 97 ? 2.981 -11.168 -11.471 1.00 83.00 97 THR A N 1
ATOM 755 C CA . THR A 1 97 ? 3.285 -12.231 -10.498 1.00 83.00 97 THR A CA 1
ATOM 756 C C . THR A 1 97 ? 3.653 -11.658 -9.124 1.00 83.00 97 THR A C 1
ATOM 758 O O . THR A 1 97 ? 3.189 -12.136 -8.088 1.00 83.00 97 THR A O 1
ATOM 761 N N . ALA A 1 98 ? 4.476 -10.606 -9.092 1.00 77.75 98 ALA A N 1
ATOM 762 C CA . ALA A 1 98 ? 4.832 -9.924 -7.853 1.00 77.75 98 ALA A CA 1
ATOM 763 C C . ALA A 1 98 ? 3.615 -9.244 -7.209 1.00 77.75 98 ALA A C 1
ATOM 765 O O . ALA A 1 98 ? 3.464 -9.299 -5.991 1.00 77.75 98 ALA A O 1
ATOM 766 N N . GLY A 1 99 ? 2.736 -8.636 -8.010 1.00 76.38 99 GLY A N 1
ATOM 767 C CA . GLY A 1 99 ? 1.483 -8.040 -7.555 1.00 76.38 99 GLY A CA 1
ATOM 768 C C . GLY A 1 99 ? 0.571 -9.067 -6.890 1.00 76.38 99 GLY A C 1
ATOM 769 O O . GLY A 1 99 ? 0.123 -8.842 -5.769 1.00 76.38 99 GLY A O 1
ATOM 770 N N . GLU A 1 100 ? 0.372 -10.226 -7.516 1.00 79.69 100 GLU A N 1
ATOM 771 C CA . GLU A 1 100 ? -0.401 -11.331 -6.936 1.00 79.69 100 GLU A CA 1
ATOM 772 C C . GLU A 1 100 ? 0.210 -11.829 -5.620 1.00 79.69 100 GLU A C 1
ATOM 774 O O . GLU A 1 100 ? -0.495 -11.971 -4.620 1.00 79.69 100 GLU A O 1
ATOM 779 N N . ALA A 1 101 ? 1.532 -12.025 -5.578 1.00 81.56 101 ALA A N 1
ATOM 780 C CA . ALA A 1 101 ? 2.225 -12.468 -4.370 1.00 81.56 101 ALA A CA 1
ATOM 781 C C . ALA A 1 101 ? 2.112 -11.450 -3.222 1.00 81.56 101 ALA A C 1
ATOM 783 O O . ALA A 1 101 ? 1.863 -11.831 -2.075 1.00 81.56 101 ALA A O 1
ATOM 784 N N . ILE A 1 102 ? 2.260 -10.154 -3.517 1.00 76.50 102 ILE A N 1
ATOM 785 C CA . ILE A 1 102 ? 2.084 -9.076 -2.535 1.00 76.50 102 ILE A CA 1
ATOM 786 C C . ILE A 1 102 ? 0.629 -9.028 -2.063 1.00 76.50 102 ILE A C 1
ATOM 788 O O . ILE A 1 102 ? 0.388 -8.871 -0.865 1.00 76.50 102 ILE A O 1
ATOM 792 N N . GLY A 1 103 ? -0.336 -9.195 -2.969 1.00 77.12 103 GLY A N 1
ATOM 793 C CA . GLY A 1 103 ? -1.762 -9.176 -2.650 1.00 77.12 103 GLY A CA 1
ATOM 794 C C . GLY A 1 103 ? -2.124 -10.315 -1.706 1.00 77.12 103 GLY A C 1
ATOM 795 O O . GLY A 1 103 ? -2.690 -10.075 -0.640 1.00 77.12 103 GLY A O 1
ATOM 796 N N . ALA A 1 104 ? -1.683 -11.531 -2.030 1.00 80.94 104 ALA A N 1
ATOM 797 C CA . ALA A 1 104 ? -1.873 -12.714 -1.199 1.00 80.94 104 ALA A CA 1
ATOM 798 C C . ALA A 1 104 ? -1.198 -12.579 0.177 1.00 80.94 104 ALA A C 1
ATOM 800 O O . ALA A 1 104 ? -1.816 -12.865 1.203 1.00 80.94 104 ALA A O 1
ATOM 801 N N . ALA A 1 105 ? 0.049 -12.097 0.225 1.00 83.88 105 ALA A N 1
ATOM 802 C CA . ALA A 1 105 ? 0.757 -11.866 1.483 1.00 83.88 105 ALA A CA 1
ATOM 803 C C . ALA A 1 105 ? 0.062 -10.804 2.351 1.00 83.88 105 ALA A C 1
ATOM 805 O O . ALA A 1 105 ? 0.002 -10.935 3.576 1.00 83.88 105 ALA A O 1
ATOM 806 N N . THR A 1 106 ? -0.484 -9.761 1.724 1.00 79.69 106 THR A N 1
ATOM 807 C CA . THR A 1 106 ? -1.166 -8.683 2.442 1.00 79.69 106 THR A CA 1
ATOM 808 C C . THR A 1 106 ? -2.528 -9.134 2.956 1.00 79.69 106 THR A C 1
ATOM 810 O O . THR A 1 106 ? -2.828 -8.900 4.126 1.00 79.69 106 THR A O 1
ATOM 813 N N . ALA A 1 107 ? -3.299 -9.867 2.148 1.00 80.19 107 ALA A N 1
ATOM 814 C CA . ALA A 1 107 ? -4.530 -10.510 2.591 1.00 80.19 107 ALA A CA 1
ATOM 815 C C . ALA A 1 107 ? -4.260 -11.424 3.796 1.00 80.19 107 ALA A C 1
ATOM 817 O O . ALA A 1 107 ? -4.868 -11.235 4.842 1.00 80.19 107 ALA A O 1
ATOM 818 N N . ALA A 1 108 ? -3.261 -12.314 3.713 1.00 84.12 108 ALA A N 1
ATOM 819 C CA . ALA A 1 108 ? -2.900 -13.218 4.808 1.00 84.12 108 ALA A CA 1
ATOM 820 C C . ALA A 1 108 ? -2.534 -12.484 6.111 1.00 84.12 108 ALA A C 1
ATOM 822 O O . ALA A 1 108 ? -2.909 -12.923 7.201 1.00 84.12 108 ALA A O 1
ATOM 823 N N . ARG A 1 109 ? -1.826 -11.352 6.013 1.00 84.00 109 ARG A N 1
ATOM 824 C CA . ARG A 1 109 ? -1.506 -10.511 7.173 1.00 84.00 109 ARG A CA 1
ATOM 825 C C . ARG A 1 109 ? -2.771 -9.935 7.810 1.00 84.00 109 ARG A C 1
ATOM 827 O O . ARG A 1 109 ? -2.946 -10.041 9.021 1.00 84.00 109 ARG A O 1
ATOM 834 N N . TYR A 1 110 ? -3.656 -9.349 7.007 1.00 83.44 110 TYR A N 1
ATOM 835 C CA . TYR A 1 110 ? -4.884 -8.742 7.514 1.00 83.44 110 TYR A CA 1
ATOM 836 C C . TYR A 1 110 ? -5.932 -9.769 7.948 1.00 83.44 110 TYR A C 1
ATOM 838 O O . TYR A 1 110 ? -6.757 -9.448 8.800 1.00 83.44 110 TYR A O 1
ATOM 846 N N . THR A 1 111 ? -5.863 -11.017 7.479 1.00 86.25 111 THR A N 1
ATOM 847 C CA . THR A 1 111 ? -6.732 -12.105 7.950 1.00 86.25 111 THR A CA 1
ATOM 848 C C . THR A 1 111 ? -6.570 -12.344 9.449 1.00 86.25 111 THR A C 1
ATOM 850 O O . THR A 1 111 ? -7.561 -12.562 10.142 1.00 86.25 111 THR A O 1
ATOM 853 N N . GLN A 1 112 ? -5.348 -12.231 9.979 1.00 82.62 112 GLN A N 1
ATOM 854 C CA . GLN A 1 112 ? -5.092 -12.387 11.416 1.00 82.62 112 GLN A CA 1
ATOM 855 C C . GLN A 1 112 ? -5.687 -11.241 12.253 1.00 82.62 112 GLN A C 1
ATOM 857 O O . GLN A 1 112 ? -6.125 -11.461 13.380 1.00 82.62 112 GLN A O 1
ATOM 862 N N . GLU A 1 113 ? -5.716 -10.019 11.715 1.00 81.56 113 GLU A N 1
ATOM 863 C CA . GLU A 1 113 ? -6.164 -8.820 12.438 1.00 81.56 113 GLU A CA 1
ATOM 864 C C . GLU A 1 113 ? -7.679 -8.573 12.293 1.00 81.56 113 GLU A C 1
ATOM 866 O O . GLU A 1 113 ? -8.380 -8.225 13.255 1.00 81.56 113 GLU A O 1
ATOM 871 N N . LEU A 1 114 ? -8.215 -8.768 11.089 1.00 85.81 114 LEU A N 1
ATOM 872 C CA . LEU A 1 114 ? -9.601 -8.471 10.728 1.00 85.81 114 LEU A CA 1
ATOM 873 C C . LEU A 1 114 ? -10.516 -9.691 10.853 1.00 85.81 114 LEU A C 1
ATOM 875 O O . LEU A 1 114 ? -11.640 -9.527 11.334 1.00 85.81 114 LEU A O 1
ATOM 879 N N . GLY A 1 115 ? -10.009 -10.882 10.530 1.00 87.69 115 GLY A N 1
ATOM 880 C CA . GLY A 1 115 ? -10.774 -12.118 10.351 1.00 87.69 115 GLY A CA 1
ATOM 881 C C . GLY A 1 115 ? -11.035 -12.425 8.870 1.00 87.69 115 GLY A C 1
ATOM 882 O O . GLY A 1 115 ? -11.124 -11.508 8.051 1.00 87.69 115 GLY A O 1
ATOM 883 N N . GLU A 1 116 ? -11.169 -13.713 8.535 1.00 85.50 116 GLU A N 1
ATOM 884 C CA . GLU A 1 116 ? -11.336 -14.199 7.150 1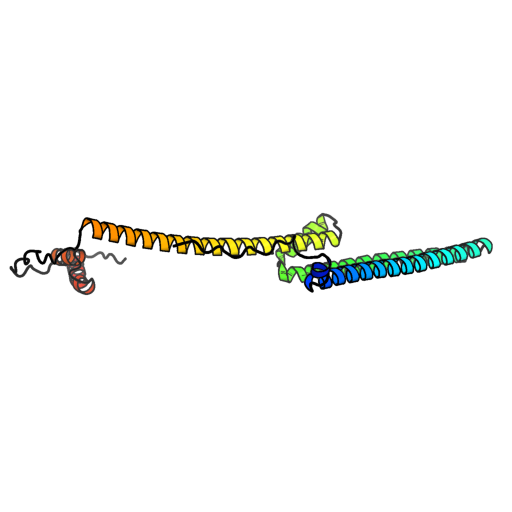.00 85.50 116 GLU A CA 1
ATOM 885 C C . GLU A 1 116 ? -12.535 -13.565 6.436 1.00 85.50 116 GLU A C 1
ATOM 887 O O . GLU A 1 116 ? -12.392 -13.084 5.319 1.00 85.50 116 GLU A O 1
ATOM 892 N N . GLU A 1 117 ? -13.693 -13.452 7.093 1.00 86.19 117 GLU A N 1
ATOM 893 C CA . GLU A 1 117 ? -14.900 -12.891 6.465 1.00 86.19 117 GLU A CA 1
ATOM 894 C C . GLU A 1 117 ? -14.742 -11.429 6.022 1.00 86.19 117 GLU A C 1
ATOM 896 O O . GLU A 1 117 ? -15.261 -11.028 4.978 1.00 86.19 117 GLU A O 1
ATOM 901 N N . ALA A 1 118 ? -14.042 -10.617 6.819 1.00 85.94 118 ALA A N 1
ATOM 902 C CA . ALA A 1 118 ? -13.814 -9.213 6.496 1.00 85.94 118 ALA A CA 1
ATOM 903 C C . ALA A 1 118 ? -12.817 -9.073 5.341 1.00 85.94 118 ALA A C 1
ATOM 905 O O . ALA A 1 118 ? -13.024 -8.250 4.450 1.00 85.94 118 ALA A O 1
ATOM 906 N N . VAL A 1 119 ? -11.774 -9.908 5.331 1.00 88.06 119 VAL A N 1
ATOM 907 C CA . VAL A 1 119 ? -10.785 -9.926 4.251 1.00 88.06 119 VAL A CA 1
ATOM 908 C C . VAL A 1 119 ? -11.408 -10.395 2.941 1.00 88.06 119 VAL A C 1
ATOM 910 O O . VAL A 1 119 ? -11.276 -9.708 1.933 1.00 88.06 119 VAL A O 1
ATOM 913 N N . ASP A 1 120 ? -12.166 -11.488 2.964 1.00 87.62 120 ASP A N 1
ATOM 914 C CA . ASP A 1 120 ? -12.833 -12.033 1.781 1.00 87.62 120 ASP A CA 1
ATOM 915 C C . ASP A 1 120 ? -13.844 -11.063 1.169 1.00 87.62 120 ASP A C 1
ATOM 917 O O . ASP A 1 120 ? -14.024 -11.042 -0.051 1.00 87.62 120 ASP A O 1
ATOM 921 N N . ARG A 1 121 ? -14.530 -10.268 2.000 1.00 91.81 121 ARG A N 1
ATOM 922 C CA . ARG A 1 121 ? -15.412 -9.201 1.515 1.00 91.81 121 ARG A CA 1
ATOM 923 C C . ARG A 1 121 ? -14.610 -8.136 0.771 1.00 91.81 121 ARG A C 1
ATOM 925 O O . ARG A 1 121 ? -14.969 -7.798 -0.352 1.00 91.81 121 ARG A O 1
ATOM 932 N N . ILE A 1 122 ? -13.531 -7.644 1.379 1.00 88.94 122 ILE A N 1
ATOM 933 C CA . ILE A 1 122 ? -12.696 -6.580 0.808 1.00 88.94 122 ILE A CA 1
ATOM 934 C C . ILE A 1 122 ? -12.044 -7.036 -0.503 1.00 88.94 122 ILE A C 1
ATOM 936 O O . ILE A 1 122 ? -12.064 -6.288 -1.476 1.00 88.94 122 ILE A O 1
ATOM 940 N N . VAL A 1 123 ? -11.528 -8.268 -0.562 1.00 87.38 123 VAL A N 1
ATOM 941 C CA . VAL A 1 123 ? -10.948 -8.836 -1.792 1.00 87.38 123 VAL A CA 1
ATOM 942 C C . VAL A 1 123 ? -12.004 -8.940 -2.893 1.00 87.38 123 VAL A C 1
ATOM 944 O O . VAL A 1 123 ? -11.767 -8.488 -4.006 1.00 87.38 123 VAL A O 1
ATOM 947 N N . ARG A 1 124 ? -13.211 -9.439 -2.587 1.00 87.88 124 ARG A N 1
ATOM 948 C CA . ARG A 1 124 ? -14.299 -9.518 -3.579 1.00 87.88 124 ARG A CA 1
ATOM 949 C C . ARG A 1 124 ? -14.742 -8.150 -4.099 1.00 87.88 124 ARG A C 1
ATOM 951 O O . ARG A 1 124 ? -15.024 -8.014 -5.287 1.00 87.88 124 ARG A O 1
ATOM 958 N N . GLU A 1 125 ? -14.833 -7.148 -3.229 1.00 87.06 125 GLU A N 1
ATOM 959 C CA . GLU A 1 125 ? -15.172 -5.772 -3.623 1.00 87.06 125 GLU A CA 1
ATOM 960 C C . GLU A 1 125 ? -14.062 -5.132 -4.472 1.00 87.06 125 GLU A C 1
ATOM 962 O O . GLU A 1 125 ? -14.338 -4.401 -5.430 1.00 87.06 125 GLU A O 1
ATOM 967 N N . HIS A 1 126 ? -12.803 -5.444 -4.165 1.00 87.44 126 HIS A N 1
ATOM 968 C CA . HIS A 1 126 ? -11.643 -5.006 -4.933 1.00 87.44 126 HIS A CA 1
ATOM 969 C C . HIS A 1 126 ? -11.599 -5.635 -6.332 1.00 87.44 126 HIS A C 1
ATOM 971 O O . HIS A 1 126 ? -11.533 -4.904 -7.322 1.00 87.44 126 HIS A O 1
ATOM 977 N N . ASP A 1 127 ? -11.761 -6.956 -6.428 1.00 83.88 127 ASP A N 1
ATOM 978 C CA . ASP A 1 127 ? -11.805 -7.679 -7.704 1.00 83.88 127 ASP A CA 1
ATOM 979 C C . ASP A 1 127 ? -12.951 -7.171 -8.595 1.00 83.88 127 ASP A C 1
ATOM 981 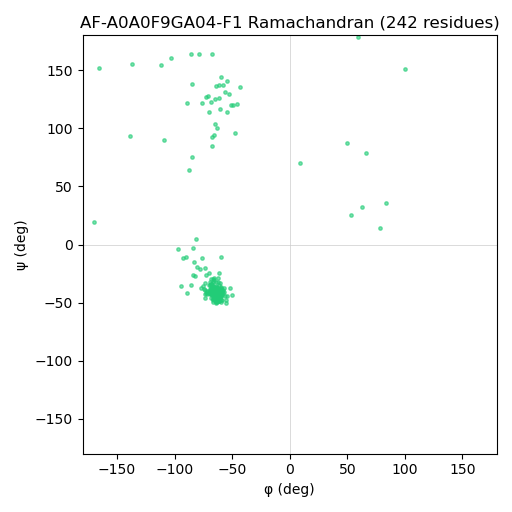O O . ASP A 1 127 ? -12.783 -6.980 -9.800 1.00 83.88 127 ASP A O 1
ATOM 985 N N . ALA A 1 128 ? -14.117 -6.888 -8.001 1.00 86.50 128 ALA A N 1
ATOM 986 C CA . ALA A 1 128 ? -15.276 -6.363 -8.722 1.00 86.50 128 ALA A CA 1
ATOM 987 C C . ALA A 1 128 ? -15.079 -4.923 -9.231 1.00 86.50 128 ALA A C 1
ATOM 989 O O . ALA A 1 128 ? -15.672 -4.542 -10.242 1.00 86.50 128 ALA A O 1
ATOM 990 N N . SER A 1 129 ? -14.271 -4.118 -8.537 1.00 83.12 129 SER A N 1
ATOM 991 C CA . SER A 1 129 ? -13.978 -2.731 -8.917 1.00 83.12 129 SER A CA 1
ATOM 992 C C . SER A 1 129 ? -12.761 -2.596 -9.836 1.00 83.12 129 SER A C 1
ATOM 994 O O . SER A 1 129 ? -12.558 -1.525 -10.411 1.00 83.12 129 SER A O 1
ATOM 996 N N . GLY A 1 130 ? -11.976 -3.666 -10.013 1.00 82.06 130 GLY A N 1
ATOM 997 C CA . GLY A 1 130 ? -10.747 -3.646 -10.808 1.00 82.06 130 GLY A CA 1
ATOM 998 C C . GLY A 1 130 ? -9.692 -2.694 -10.239 1.00 82.06 130 GLY A C 1
ATOM 999 O O . GLY A 1 130 ? -8.960 -2.059 -11.000 1.00 82.06 130 GLY A O 1
ATOM 1000 N N . GLY A 1 131 ? -9.663 -2.532 -8.913 1.00 78.50 131 GLY A N 1
ATOM 1001 C CA . GLY A 1 131 ? -8.763 -1.605 -8.231 1.00 78.50 131 GLY A CA 1
ATOM 1002 C C . GLY A 1 131 ? -7.289 -2.010 -8.325 1.00 78.50 131 GLY A C 1
ATOM 1003 O O . GLY A 1 131 ? -6.935 -3.153 -8.612 1.00 78.50 131 GLY A O 1
ATOM 1004 N N . SER A 1 132 ? -6.388 -1.078 -8.020 1.00 83.25 132 SER A N 1
ATOM 1005 C CA . SER A 1 132 ? -4.960 -1.383 -7.880 1.00 83.25 132 SER A CA 1
ATOM 1006 C C . SER A 1 132 ? -4.661 -2.031 -6.524 1.00 83.25 132 SER A C 1
ATOM 1008 O O . SER A 1 132 ? -5.443 -1.922 -5.580 1.00 83.25 132 SER A O 1
ATOM 1010 N N . ILE A 1 133 ? -3.493 -2.655 -6.365 1.00 78.25 133 ILE A N 1
ATOM 1011 C CA . ILE A 1 133 ? -3.084 -3.233 -5.072 1.00 78.25 133 ILE A CA 1
ATOM 1012 C C . ILE A 1 133 ? -2.963 -2.195 -3.945 1.00 78.25 133 ILE A C 1
ATOM 1014 O O . ILE A 1 133 ? -3.092 -2.515 -2.764 1.00 78.25 133 ILE A O 1
ATOM 1018 N N . ILE A 1 134 ? -2.739 -0.929 -4.307 1.00 81.12 134 ILE A N 1
ATOM 1019 C CA . ILE A 1 134 ? -2.718 0.188 -3.361 1.00 81.12 134 ILE A CA 1
ATOM 1020 C C . ILE A 1 134 ? -4.126 0.411 -2.798 1.00 81.12 134 ILE A C 1
ATOM 1022 O O . ILE A 1 134 ? -4.269 0.642 -1.597 1.00 81.12 134 ILE A O 1
ATOM 1026 N N . ASP A 1 135 ? -5.154 0.281 -3.638 1.00 82.38 135 ASP A N 1
ATOM 1027 C CA . ASP A 1 135 ? -6.554 0.417 -3.232 1.00 82.38 135 ASP A CA 1
ATOM 1028 C C . ASP A 1 135 ? -6.975 -0.732 -2.309 1.00 82.38 135 ASP A C 1
ATOM 1030 O O . ASP A 1 135 ? -7.630 -0.491 -1.296 1.00 82.38 135 ASP A O 1
ATOM 1034 N N . LEU A 1 136 ? -6.513 -1.958 -2.587 1.00 84.06 136 LEU A N 1
ATOM 1035 C CA . LEU A 1 136 ? -6.722 -3.114 -1.708 1.00 84.06 136 LEU A CA 1
ATOM 1036 C C . LEU A 1 136 ? -6.108 -2.882 -0.317 1.00 84.06 136 LEU A C 1
ATOM 1038 O O . LEU A 1 136 ? -6.773 -3.042 0.706 1.00 84.06 136 LEU A O 1
ATOM 1042 N N . ASN A 1 137 ? -4.846 -2.444 -0.271 1.00 84.62 137 ASN A N 1
ATOM 1043 C CA . ASN A 1 137 ? -4.154 -2.155 0.988 1.00 84.62 137 ASN A CA 1
ATOM 1044 C C . ASN A 1 137 ? -4.827 -1.032 1.775 1.00 84.62 137 ASN A C 1
ATOM 1046 O O . ASN A 1 137 ? -4.906 -1.087 3.004 1.00 84.62 137 ASN A O 1
ATOM 1050 N N . ARG A 1 138 ? -5.324 -0.014 1.070 1.00 86.69 138 ARG A N 1
ATOM 1051 C CA . ARG A 1 138 ? -6.082 1.073 1.678 1.00 86.69 138 ARG A CA 1
ATOM 1052 C C . ARG A 1 138 ? -7.386 0.563 2.289 1.00 86.69 138 ARG A C 1
ATOM 1054 O O . ARG A 1 138 ? -7.658 0.898 3.437 1.00 86.69 138 ARG A O 1
ATOM 1061 N N . ALA A 1 139 ? -8.140 -0.270 1.575 1.00 87.19 139 ALA A N 1
ATOM 1062 C CA . ALA A 1 139 ? -9.384 -0.846 2.079 1.00 87.19 139 ALA A CA 1
ATOM 1063 C C . ALA A 1 139 ? -9.154 -1.698 3.342 1.00 87.19 139 ALA A C 1
ATOM 1065 O O . ALA A 1 139 ? -9.877 -1.552 4.328 1.00 87.19 139 ALA A O 1
ATOM 1066 N N . PHE A 1 140 ? -8.093 -2.514 3.373 1.00 88.38 140 PHE A N 1
ATOM 1067 C CA . PHE A 1 140 ? -7.716 -3.248 4.586 1.00 88.38 140 PHE A CA 1
ATOM 1068 C C . PHE A 1 140 ? -7.362 -2.325 5.759 1.00 88.38 140 PHE A C 1
ATOM 1070 O O . PHE A 1 140 ? -7.800 -2.562 6.886 1.00 88.38 140 PHE A O 1
ATOM 1077 N N . ALA A 1 141 ? -6.595 -1.260 5.515 1.00 85.00 141 ALA A N 1
ATOM 1078 C CA . ALA A 1 141 ? -6.232 -0.300 6.554 1.00 85.00 141 ALA A CA 1
ATOM 1079 C C . ALA A 1 141 ? -7.452 0.474 7.089 1.00 85.00 141 ALA A C 1
ATOM 1081 O O . ALA A 1 141 ? -7.569 0.698 8.297 1.00 85.00 141 ALA A O 1
ATOM 1082 N N . GLU A 1 142 ? -8.381 0.861 6.215 1.00 88.44 142 GLU A N 1
ATOM 1083 C CA . GLU A 1 142 ? -9.633 1.523 6.596 1.00 88.44 142 GLU A CA 1
ATOM 1084 C C . GLU A 1 142 ? -10.497 0.609 7.477 1.00 88.44 142 GLU A C 1
ATOM 1086 O O . GLU A 1 142 ? -10.969 1.032 8.534 1.00 88.44 142 GLU A O 1
ATOM 1091 N N . GLU A 1 143 ? -10.620 -0.673 7.140 1.00 87.94 143 GLU A N 1
ATOM 1092 C CA . GLU A 1 143 ? -11.397 -1.602 7.963 1.00 87.94 143 GLU A CA 1
ATOM 1093 C C . GLU A 1 143 ? -10.707 -1.915 9.305 1.00 87.94 143 GLU A C 1
ATOM 1095 O O . GLU A 1 143 ? -11.362 -2.014 10.347 1.00 87.94 143 GLU A O 1
ATOM 1100 N N . ALA A 1 144 ? -9.371 -1.986 9.321 1.00 86.81 144 ALA A N 1
ATOM 1101 C CA . ALA A 1 144 ? -8.595 -2.171 10.549 1.00 86.81 144 ALA A CA 1
ATOM 1102 C C . ALA A 1 144 ? -8.734 -0.979 11.496 1.00 86.81 144 ALA A C 1
ATOM 1104 O O . ALA A 1 144 ? -8.967 -1.156 12.695 1.00 86.81 144 ALA A O 1
ATOM 1105 N N . THR A 1 145 ? -8.661 0.239 10.960 1.00 84.75 145 THR A N 1
ATOM 1106 C CA . THR A 1 145 ? -8.887 1.456 11.748 1.00 84.75 145 THR A CA 1
ATOM 1107 C C . THR A 1 145 ? -10.324 1.534 12.248 1.00 84.75 145 THR A C 1
ATOM 1109 O O . THR A 1 145 ? -10.529 1.825 13.424 1.00 84.75 145 THR A O 1
ATOM 1112 N N . LYS A 1 146 ? -11.320 1.182 11.429 1.00 88.50 146 LYS A N 1
ATOM 1113 C CA . LYS A 1 146 ? -12.727 1.128 11.849 1.00 88.50 146 LYS A CA 1
ATOM 1114 C C . LYS A 1 146 ? -12.950 0.143 12.999 1.00 88.50 146 LYS A C 1
ATOM 1116 O O . LYS A 1 146 ? -13.604 0.494 13.979 1.00 88.50 146 LYS A O 1
ATOM 1121 N N . LYS A 1 147 ? -12.362 -1.055 12.929 1.00 86.62 147 LYS A N 1
ATOM 1122 C CA . LYS A 1 147 ? -12.421 -2.057 14.007 1.00 86.62 147 LYS A CA 1
ATOM 1123 C C . LYS A 1 147 ? -11.733 -1.561 15.281 1.00 86.62 147 LYS A C 1
ATOM 1125 O O . LYS A 1 147 ? -12.278 -1.717 16.373 1.00 86.62 147 LYS A O 1
ATOM 1130 N N . ALA A 1 148 ? -10.563 -0.934 15.151 1.00 84.31 148 ALA A N 1
ATOM 1131 C CA . ALA A 1 148 ? -9.839 -0.357 16.280 1.00 84.31 148 ALA A CA 1
ATOM 1132 C C . ALA A 1 148 ? -10.629 0.776 16.953 1.00 84.31 148 ALA A C 1
ATOM 1134 O O . ALA A 1 148 ? -10.715 0.813 18.180 1.00 84.31 148 ALA A O 1
ATOM 1135 N N . VAL A 1 149 ? -11.249 1.657 16.161 1.00 86.62 149 VAL A N 1
ATOM 1136 C CA . VAL A 1 149 ? -12.108 2.737 16.660 1.00 86.62 149 VAL A CA 1
ATOM 1137 C C . VAL A 1 149 ? -13.344 2.166 17.350 1.00 86.62 149 VAL A C 1
ATOM 1139 O O . VAL A 1 149 ? -13.594 2.563 18.479 1.00 86.62 149 VAL A O 1
ATOM 1142 N N . SER A 1 150 ? -14.053 1.199 16.748 1.00 86.06 150 SER A N 1
ATOM 1143 C CA . SER A 1 150 ? -15.228 0.553 17.369 1.00 86.06 150 SER A CA 1
ATOM 1144 C C . SER A 1 150 ? -14.883 -0.031 18.736 1.00 86.06 150 SER A C 1
ATOM 1146 O O . SER A 1 150 ? -15.543 0.263 19.730 1.00 86.06 150 SER A O 1
ATOM 1148 N N . LYS A 1 151 ? -13.775 -0.778 18.811 1.00 86.44 151 LYS A N 1
ATOM 1149 C CA . LYS A 1 151 ? -13.297 -1.367 20.063 1.00 86.44 151 LYS A CA 1
ATOM 1150 C C . LYS A 1 151 ? -12.945 -0.298 21.100 1.00 86.44 151 LYS A C 1
ATOM 1152 O O . LYS A 1 151 ? -13.315 -0.430 22.261 1.00 86.44 151 LYS A O 1
ATOM 1157 N N . ALA A 1 152 ? -12.251 0.765 20.693 1.00 81.44 152 ALA A N 1
ATOM 1158 C CA . ALA A 1 152 ? -11.915 1.868 21.588 1.00 81.44 152 ALA A CA 1
ATOM 1159 C C . ALA A 1 152 ? -13.169 2.599 22.091 1.00 81.44 152 ALA A C 1
ATOM 1161 O O . ALA A 1 152 ? -13.242 2.939 23.270 1.00 81.44 152 ALA A O 1
ATOM 1162 N N . THR A 1 153 ? -14.170 2.806 21.231 1.00 83.62 153 THR A N 1
ATOM 1163 C CA . THR A 1 153 ? -15.437 3.433 21.620 1.00 83.62 153 THR A CA 1
ATOM 1164 C C . THR A 1 153 ? -16.254 2.546 22.548 1.00 83.62 153 THR A C 1
ATOM 1166 O O . THR A 1 153 ? -16.760 3.048 23.542 1.00 83.62 153 THR A O 1
ATOM 1169 N N . GLU A 1 154 ? -16.333 1.238 22.297 1.00 86.75 154 GLU A N 1
ATOM 1170 C CA . GLU A 1 154 ? -17.015 0.288 23.186 1.00 86.75 154 GLU A CA 1
ATOM 1171 C C . GLU A 1 154 ? -16.350 0.245 24.566 1.00 86.75 154 GLU A C 1
ATOM 1173 O O . GLU A 1 154 ? -17.031 0.306 25.589 1.00 86.75 154 GLU A O 1
ATOM 1178 N N . SER A 1 155 ? -15.014 0.218 24.617 1.00 80.50 155 SER A N 1
ATOM 1179 C CA . SER A 1 155 ? -14.272 0.295 25.881 1.00 80.50 155 SER A CA 1
ATOM 1180 C C . SER A 1 155 ? -14.490 1.625 26.611 1.00 80.50 155 SER A C 1
ATOM 1182 O O . SER A 1 155 ? -14.658 1.633 27.825 1.00 80.50 155 SER A O 1
ATOM 1184 N N . ALA A 1 156 ? -14.545 2.748 25.893 1.00 77.88 156 ALA A N 1
ATOM 1185 C CA . ALA A 1 156 ? -14.807 4.050 26.504 1.00 77.88 156 ALA A CA 1
ATOM 1186 C C . ALA A 1 156 ? -16.249 4.179 27.023 1.00 77.88 156 ALA A C 1
ATOM 1188 O O . ALA A 1 156 ? -16.467 4.761 28.083 1.00 77.88 156 ALA A O 1
ATOM 1189 N N . VAL A 1 157 ? -17.232 3.638 26.293 1.00 83.31 157 VAL A N 1
ATOM 1190 C CA . VAL A 1 157 ? -18.644 3.631 26.706 1.00 83.31 157 VAL A CA 1
ATOM 1191 C C . VAL A 1 157 ? -18.828 2.760 27.942 1.00 83.31 157 VAL A C 1
ATOM 1193 O O . VAL A 1 157 ? -19.410 3.226 28.911 1.00 83.31 157 VAL A O 1
ATOM 1196 N N . THR A 1 158 ? -18.261 1.554 27.958 1.00 85.56 158 THR A N 1
ATOM 1197 C CA . THR A 1 158 ? -18.345 0.658 29.125 1.00 85.56 158 THR A CA 1
ATOM 1198 C C . THR A 1 158 ? -17.659 1.242 30.365 1.00 85.56 158 THR A C 1
ATOM 1200 O O . THR A 1 158 ? -18.196 1.149 31.466 1.00 85.56 158 THR A O 1
ATOM 1203 N N . GLU A 1 159 ? -16.515 1.918 30.213 1.00 82.25 159 GLU A N 1
ATOM 1204 C CA . GLU A 1 159 ? -15.874 2.643 31.322 1.00 82.25 159 GLU A CA 1
ATOM 1205 C C . GLU A 1 159 ? -16.725 3.831 31.804 1.00 82.25 159 GLU A C 1
ATOM 1207 O O . GLU A 1 159 ? -16.805 4.106 33.004 1.00 82.25 159 GLU A O 1
ATOM 1212 N N . ALA A 1 160 ? -17.378 4.545 30.883 1.00 74.25 160 ALA A N 1
ATOM 1213 C CA . ALA A 1 160 ? -18.280 5.635 31.230 1.00 74.25 160 ALA A CA 1
ATOM 1214 C C . ALA A 1 160 ? -19.530 5.129 31.965 1.00 74.25 160 ALA A C 1
ATOM 1216 O O . ALA A 1 160 ? -19.900 5.725 32.973 1.00 74.25 160 ALA A O 1
ATOM 1217 N N . GLU A 1 161 ? -20.142 4.036 31.505 1.00 82.88 161 GLU A N 1
ATOM 1218 C CA . GLU A 1 161 ? -21.283 3.377 32.154 1.00 82.88 161 GLU A CA 1
ATOM 1219 C C . GLU A 1 161 ? -20.928 2.941 33.576 1.00 82.88 161 GLU A C 1
ATOM 1221 O O . GLU A 1 161 ? -21.624 3.324 34.511 1.00 82.88 161 GLU A O 1
ATOM 1226 N N . ALA A 1 162 ? -19.779 2.286 33.771 1.00 86.88 162 ALA A N 1
ATOM 1227 C CA . ALA A 1 162 ? -19.312 1.903 35.104 1.00 86.88 162 ALA A CA 1
ATOM 1228 C C . ALA A 1 162 ? -19.146 3.115 36.041 1.00 86.88 162 ALA A C 1
ATOM 1230 O O . ALA A 1 162 ? -19.566 3.078 37.196 1.00 86.88 162 ALA A O 1
ATOM 1231 N N . ARG A 1 163 ? -18.594 4.231 35.539 1.00 80.56 163 ARG A N 1
ATOM 1232 C CA . ARG A 1 163 ? -18.491 5.484 36.311 1.00 80.56 163 ARG A CA 1
ATOM 1233 C C . ARG A 1 163 ? -19.849 6.118 36.605 1.00 80.56 163 ARG A C 1
ATOM 1235 O O . ARG A 1 163 ? -19.981 6.822 37.605 1.00 80.56 163 ARG A O 1
ATOM 1242 N N . PHE A 1 164 ? -20.827 5.963 35.716 1.00 81.12 164 PHE A N 1
ATOM 1243 C CA . PHE A 1 164 ? -22.184 6.457 35.942 1.00 81.12 164 PHE A CA 1
ATOM 1244 C C . PHE A 1 164 ? -22.917 5.617 36.982 1.00 81.12 164 PHE A C 1
ATOM 1246 O O . PHE A 1 164 ? -23.556 6.201 37.855 1.00 81.12 164 PHE A O 1
ATOM 1253 N N . ASP A 1 165 ? -22.777 4.295 36.934 1.00 84.06 165 ASP A N 1
ATOM 1254 C CA . ASP A 1 165 ? -23.358 3.382 37.917 1.00 84.06 165 ASP A CA 1
ATOM 1255 C C . ASP A 1 165 ? -22.765 3.620 39.311 1.00 84.06 165 ASP A C 1
ATOM 1257 O O . ASP A 1 165 ? -23.518 3.801 40.265 1.00 84.06 165 ASP A O 1
ATOM 1261 N N . GLU A 1 166 ? -21.441 3.773 39.420 1.00 81.88 166 GLU A N 1
ATOM 1262 C CA . GLU A 1 166 ? -20.768 4.113 40.683 1.00 81.88 166 GLU A CA 1
ATOM 1263 C C . GLU A 1 166 ? -21.259 5.460 41.246 1.00 81.88 166 GLU A C 1
ATOM 1265 O O . GLU A 1 166 ? -21.545 5.592 42.436 1.00 81.88 166 GLU A O 1
ATOM 1270 N N . LYS A 1 167 ? -21.433 6.474 40.387 1.00 78.94 167 LYS A N 1
ATOM 1271 C CA . LYS A 1 167 ? -21.995 7.770 40.802 1.00 78.94 167 LYS A CA 1
ATOM 1272 C C . LYS A 1 167 ? -23.464 7.678 41.199 1.00 78.94 167 LYS A C 1
ATOM 1274 O O . LYS A 1 167 ? -23.884 8.406 42.093 1.00 78.94 167 LYS A O 1
ATOM 1279 N N . LEU A 1 168 ? -24.254 6.835 40.536 1.00 78.12 168 LEU A N 1
ATOM 1280 C CA . LEU A 1 168 ? -25.656 6.605 40.882 1.00 78.12 168 LEU A CA 1
ATOM 1281 C C . LEU A 1 168 ? -25.786 5.876 42.219 1.00 78.12 168 LEU A C 1
ATOM 1283 O O . LEU A 1 168 ? -26.663 6.233 43.004 1.00 78.12 168 LEU A O 1
ATOM 1287 N N . GLU A 1 169 ? -24.927 4.897 42.498 1.00 78.56 169 GLU A N 1
ATOM 1288 C CA . GLU A 1 169 ? -24.852 4.247 43.808 1.00 78.56 169 GLU A CA 1
ATOM 1289 C C . GLU A 1 169 ? -24.433 5.240 44.891 1.00 78.56 169 GLU A C 1
ATOM 1291 O O . GLU A 1 169 ? -25.166 5.398 45.866 1.00 78.56 169 GLU A O 1
ATOM 1296 N N . ALA A 1 170 ? -23.359 6.004 44.674 1.00 77.94 170 ALA A N 1
ATOM 1297 C CA . ALA A 1 170 ? -22.927 7.046 45.605 1.00 77.94 170 ALA A CA 1
ATOM 1298 C C . ALA A 1 170 ? -24.033 8.084 45.864 1.00 77.94 170 ALA A C 1
ATOM 1300 O O . ALA A 1 170 ? -24.270 8.472 47.004 1.00 77.94 170 ALA A O 1
ATOM 1301 N N . PHE A 1 171 ? -24.774 8.489 44.828 1.00 70.50 171 PHE A N 1
ATOM 1302 C CA . PHE A 1 171 ? -25.892 9.420 44.968 1.00 70.50 171 PHE A CA 1
ATOM 1303 C C . PHE A 1 171 ? -27.082 8.807 45.719 1.00 70.50 171 PHE A C 1
ATOM 1305 O O . PHE A 1 171 ? -27.726 9.491 46.510 1.00 70.50 171 PHE A O 1
ATOM 1312 N N . ARG A 1 172 ? -27.389 7.520 45.512 1.00 72.44 172 ARG A N 1
ATOM 1313 C CA . ARG A 1 172 ? -28.427 6.809 46.281 1.00 72.44 172 ARG A CA 1
ATOM 1314 C C . ARG A 1 172 ? -28.038 6.667 47.746 1.00 72.44 172 ARG A C 1
ATOM 1316 O O . ARG A 1 172 ? -28.894 6.829 48.613 1.00 72.44 172 ARG A O 1
ATOM 1323 N N . GLU A 1 173 ? -26.770 6.391 48.027 1.00 73.62 173 GLU A N 1
ATOM 1324 C CA . GLU A 1 173 ? -26.247 6.356 49.390 1.00 73.62 173 GLU A CA 1
ATOM 1325 C C . GLU A 1 173 ? -26.295 7.741 50.035 1.00 73.62 173 GLU A C 1
ATOM 1327 O O . GLU A 1 173 ? -26.794 7.866 51.150 1.00 73.62 173 GLU A O 1
ATOM 1332 N N . GLU A 1 174 ? -25.881 8.790 49.325 1.00 68.38 174 GLU A N 1
ATOM 1333 C CA . GLU A 1 174 ? -25.925 10.175 49.800 1.00 68.38 174 GLU A CA 1
ATOM 1334 C C . GLU A 1 174 ? -27.367 10.658 50.028 1.00 68.38 174 GLU A C 1
ATOM 1336 O O . GLU A 1 174 ? -27.658 11.269 51.056 1.00 68.38 174 GLU A O 1
ATOM 1341 N N . GLN A 1 175 ? -28.311 10.303 49.148 1.00 66.62 175 GLN A N 1
ATOM 1342 C CA . GLN A 1 175 ? -29.744 10.538 49.360 1.00 66.62 175 GLN A CA 1
ATOM 1343 C C . GLN A 1 175 ? -30.309 9.727 50.533 1.00 66.62 175 GLN A C 1
ATOM 1345 O O . GLN A 1 175 ? -31.140 10.216 51.294 1.00 66.62 175 GLN A O 1
ATOM 1350 N N . GLY A 1 176 ? -29.854 8.489 50.724 1.00 63.91 176 GLY A N 1
ATOM 1351 C CA . GLY A 1 176 ? -30.222 7.674 51.880 1.00 63.91 176 GLY A CA 1
ATOM 1352 C C . GLY A 1 176 ? -29.632 8.199 53.192 1.00 63.91 176 GLY A C 1
ATOM 1353 O O . GLY A 1 176 ? -30.244 8.053 54.248 1.00 63.91 176 GLY A O 1
ATOM 1354 N N . VAL A 1 177 ? -28.446 8.808 53.158 1.00 59.19 177 VAL A N 1
ATOM 1355 C CA . VAL A 1 177 ? -27.811 9.468 54.308 1.00 59.19 177 VAL A CA 1
ATOM 1356 C C . VAL A 1 177 ? -28.510 10.785 54.620 1.00 59.19 177 VAL A C 1
ATOM 1358 O O . VAL A 1 177 ? -28.854 10.995 55.776 1.00 59.19 177 VAL A O 1
ATOM 1361 N N . THR A 1 178 ? -28.796 11.617 53.618 1.00 60.00 178 THR A N 1
ATOM 1362 C CA . THR A 1 178 ? -29.524 12.884 53.803 1.00 60.00 178 THR A CA 1
ATOM 1363 C C . THR A 1 178 ? -30.952 12.658 54.277 1.00 60.00 178 THR A C 1
ATOM 1365 O O . THR A 1 178 ? -31.392 13.319 55.206 1.00 60.00 178 THR A O 1
ATOM 1368 N N . ARG A 1 179 ? -31.658 11.652 53.751 1.00 58.28 179 ARG A N 1
ATOM 1369 C CA . ARG A 1 179 ? -32.997 11.305 54.242 1.00 58.28 179 ARG A CA 1
ATOM 1370 C C . ARG A 1 179 ? -32.969 10.811 55.689 1.00 58.28 179 ARG A C 1
ATOM 1372 O O . ARG A 1 179 ? -33.817 11.220 56.469 1.00 58.28 179 ARG A O 1
ATOM 1379 N N . ARG A 1 180 ? -31.972 9.999 56.072 1.00 52.03 180 ARG A N 1
ATOM 1380 C CA . ARG A 1 180 ? -31.767 9.573 57.471 1.00 52.03 180 ARG A CA 1
ATOM 1381 C C . ARG A 1 180 ? -31.329 10.724 58.377 1.00 52.03 180 ARG A C 1
ATOM 1383 O O . ARG A 1 180 ? -31.709 10.740 59.542 1.00 52.03 180 ARG A O 1
ATOM 1390 N N . SER A 1 181 ? -30.547 11.678 57.871 1.00 55.56 181 SER A N 1
ATOM 1391 C CA . SER A 1 181 ? -30.147 12.856 58.639 1.00 55.56 181 SER A CA 1
ATOM 1392 C C . SER A 1 181 ? -31.298 13.840 58.803 1.00 55.56 181 SER A C 1
ATOM 1394 O O . SER A 1 181 ? -31.460 14.353 59.895 1.00 55.56 181 SER A O 1
ATOM 1396 N N . GLU A 1 182 ? -32.134 14.049 57.783 1.00 56.50 182 GLU A N 1
ATOM 1397 C CA . GLU A 1 182 ? -33.359 14.855 57.869 1.00 56.50 182 GLU A CA 1
ATOM 1398 C C . GLU A 1 182 ? -34.410 14.203 58.777 1.00 56.50 182 GLU A C 1
ATOM 1400 O O . GLU A 1 182 ? -35.106 14.905 59.508 1.00 56.50 182 GLU A O 1
ATOM 1405 N N . GLU A 1 183 ? -34.516 12.868 58.778 1.00 51.62 183 GLU A N 1
ATOM 1406 C CA . GLU A 1 183 ? -35.322 12.134 59.762 1.00 51.62 183 GLU A CA 1
ATOM 1407 C C . GLU A 1 183 ? -34.780 12.364 61.175 1.00 51.62 183 GLU A C 1
ATOM 1409 O O . GLU A 1 183 ? -35.543 12.746 62.055 1.00 51.62 183 GLU A O 1
ATOM 1414 N N . ALA A 1 184 ? -33.463 12.237 61.377 1.00 52.44 184 ALA A N 1
ATOM 1415 C CA . ALA A 1 184 ? -32.818 12.483 62.665 1.00 52.44 184 ALA A CA 1
ATOM 1416 C C . ALA A 1 184 ? -32.934 13.948 63.134 1.00 52.44 184 ALA A C 1
ATOM 1418 O O . ALA A 1 184 ? -33.088 14.197 64.331 1.00 52.44 184 ALA A O 1
ATOM 1419 N N . GLU A 1 185 ? -32.891 14.917 62.216 1.00 51.09 185 GLU A N 1
ATOM 1420 C CA . GLU A 1 185 ? -33.033 16.348 62.510 1.00 51.09 185 GLU A CA 1
ATOM 1421 C C . GLU A 1 185 ? -34.492 16.718 62.825 1.00 51.09 185 GLU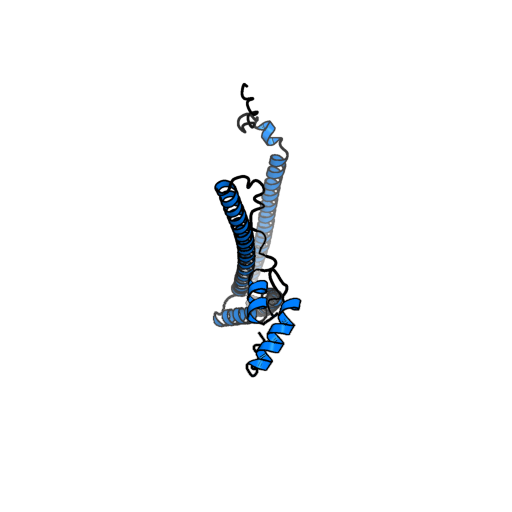 A C 1
ATOM 1423 O O . GLU A 1 185 ? -34.740 17.479 63.761 1.00 51.09 185 GLU A O 1
ATOM 1428 N N . ASN A 1 186 ? -35.470 16.118 62.130 1.00 51.25 186 ASN A N 1
ATOM 1429 C CA . ASN A 1 186 ? -36.895 16.284 62.442 1.00 51.25 186 ASN A CA 1
ATOM 1430 C C . ASN A 1 186 ? -37.333 15.551 63.718 1.00 51.25 186 ASN A C 1
ATOM 1432 O O . ASN A 1 186 ? -38.303 15.974 64.348 1.00 51.25 186 ASN A O 1
ATOM 1436 N N . THR A 1 187 ? -36.653 14.474 64.127 1.00 45.47 187 THR A N 1
ATOM 1437 C CA . THR A 1 187 ? -36.975 13.764 65.378 1.00 45.47 187 THR A CA 1
ATOM 1438 C C . THR A 1 187 ? -36.179 14.238 66.596 1.00 45.47 187 THR A C 1
ATOM 1440 O O . THR A 1 187 ? -36.544 13.878 67.715 1.00 45.47 187 THR A O 1
ATOM 1443 N N . GLY A 1 188 ? -35.129 15.052 66.423 1.00 37.03 188 GLY A N 1
ATOM 1444 C CA . GLY A 1 188 ? -34.232 15.464 67.510 1.00 37.03 188 GLY A CA 1
ATOM 1445 C C . GLY A 1 188 ? -33.539 14.277 68.209 1.00 37.03 188 GLY A C 1
ATOM 1446 O O . GLY A 1 188 ? -33.772 13.118 67.856 1.00 37.03 188 GLY A O 1
ATOM 1447 N N . PRO A 1 189 ? -32.666 14.515 69.211 1.00 43.97 189 PRO A N 1
ATOM 1448 C CA . PRO A 1 189 ? -32.134 13.432 70.025 1.00 43.97 189 PRO A CA 1
ATOM 1449 C C . PRO A 1 189 ? -33.302 12.831 70.804 1.00 43.97 189 PRO A C 1
ATOM 1451 O O . PRO A 1 189 ? -33.796 13.424 71.762 1.00 43.97 189 PRO A O 1
ATOM 1454 N N . VAL A 1 190 ? -33.770 11.667 70.362 1.00 45.72 190 VAL A N 1
ATOM 1455 C CA . VAL A 1 190 ? -34.776 10.898 71.084 1.00 45.72 190 VAL A CA 1
ATOM 1456 C C . VAL A 1 190 ? -34.106 10.417 72.370 1.00 45.72 190 VAL A C 1
ATOM 1458 O O . VAL A 1 190 ? -33.424 9.390 72.399 1.00 45.72 190 VAL A O 1
ATOM 1461 N N . ASP A 1 191 ? -34.260 11.203 73.439 1.00 39.31 191 ASP A N 1
ATOM 1462 C CA . ASP A 1 191 ? -34.149 10.717 74.809 1.00 39.31 191 ASP A CA 1
ATOM 1463 C C . ASP A 1 191 ? -34.886 9.386 74.878 1.00 39.31 191 ASP A C 1
ATOM 1465 O O . ASP A 1 191 ? -35.967 9.247 74.313 1.00 39.31 191 ASP A O 1
ATOM 1469 N N . LYS A 1 192 ? -34.290 8.392 75.535 1.00 50.06 192 LYS A N 1
ATOM 1470 C CA . LYS A 1 192 ? -34.848 7.046 75.662 1.00 50.06 192 LYS A CA 1
ATOM 1471 C C . LYS A 1 192 ? -36.328 7.087 76.071 1.00 50.06 192 LYS A C 1
ATOM 1473 O O . LYS A 1 192 ? -36.636 7.101 77.259 1.00 50.06 192 LYS A O 1
ATOM 1478 N N . ILE A 1 193 ? -37.248 7.009 75.111 1.00 41.44 193 ILE A N 1
ATOM 1479 C CA . ILE A 1 193 ? -38.653 6.721 75.386 1.00 41.44 193 ILE A CA 1
ATOM 1480 C C . ILE A 1 193 ? -38.762 5.201 75.447 1.00 41.44 193 ILE A C 1
ATOM 1482 O O . ILE A 1 193 ? -39.238 4.530 74.536 1.00 41.44 193 ILE A O 1
ATOM 1486 N N . SER A 1 194 ? -38.285 4.647 76.566 1.00 47.31 194 SER A N 1
ATOM 1487 C CA . SER A 1 194 ? -38.904 3.442 77.101 1.00 47.31 194 SER A CA 1
ATOM 1488 C C . SER A 1 194 ? -40.330 3.838 77.476 1.00 47.31 194 SER A C 1
ATOM 1490 O O . SER A 1 194 ? -40.555 4.522 78.476 1.00 47.31 194 SER A O 1
ATOM 1492 N N . GLY A 1 195 ? -41.283 3.499 76.623 1.00 36.84 195 GLY A N 1
ATOM 1493 C CA . GLY A 1 195 ? -42.661 3.927 76.813 1.00 36.84 195 GLY A CA 1
ATOM 1494 C C . GLY A 1 195 ? -43.658 3.253 75.888 1.00 36.84 195 GLY A C 1
ATOM 1495 O O . GLY A 1 195 ? -44.761 3.764 75.740 1.00 36.84 195 GLY A O 1
ATOM 1496 N N . THR A 1 196 ? -43.317 2.111 75.291 1.00 40.81 196 THR A N 1
ATOM 1497 C CA . THR A 1 196 ? -44.353 1.146 74.919 1.00 40.81 196 THR A CA 1
ATOM 1498 C C . THR A 1 196 ? -44.900 0.606 76.243 1.00 40.81 196 THR A C 1
ATOM 1500 O O . THR A 1 196 ? -44.097 0.143 77.062 1.00 40.81 196 THR A O 1
ATOM 1503 N N . PRO A 1 197 ? -46.211 0.715 76.534 1.00 38.81 197 PRO A N 1
ATOM 1504 C CA . PRO A 1 197 ? -46.761 0.114 77.743 1.00 38.81 197 PRO A CA 1
ATOM 1505 C C . PRO A 1 197 ? -46.380 -1.372 77.735 1.00 38.81 197 PRO A C 1
ATOM 1507 O O . PRO A 1 197 ? -46.377 -1.964 76.651 1.00 38.81 197 PRO A O 1
ATOM 1510 N N . PRO A 1 198 ? -46.019 -1.984 78.881 1.00 40.22 198 PRO A N 1
ATOM 1511 C CA . PRO A 1 198 ? -45.782 -3.418 78.906 1.00 40.22 198 PRO A CA 1
ATOM 1512 C C . PRO A 1 198 ? -47.045 -4.069 78.353 1.00 40.22 198 PRO A C 1
ATOM 1514 O O . PRO A 1 198 ? -48.120 -3.914 78.939 1.00 40.22 198 PRO A O 1
ATOM 1517 N N . ALA A 1 199 ? -46.925 -4.710 77.186 1.00 40.47 199 ALA A N 1
ATOM 1518 C CA . ALA A 1 199 ? -48.000 -5.518 76.649 1.00 40.47 199 ALA A CA 1
ATOM 1519 C C . ALA A 1 199 ? -48.398 -6.463 77.778 1.00 40.47 199 ALA A C 1
ATOM 1521 O O . ALA A 1 199 ? -47.553 -7.150 78.361 1.00 40.47 199 ALA A O 1
ATOM 1522 N N . ALA A 1 200 ? -49.661 -6.346 78.175 1.00 34.03 200 ALA A N 1
ATOM 1523 C CA . ALA A 1 200 ? -50.212 -7.047 79.306 1.00 34.03 200 ALA A CA 1
ATOM 1524 C C . ALA A 1 200 ? -49.847 -8.527 79.187 1.00 34.03 200 ALA A C 1
ATOM 1526 O O . ALA A 1 200 ? -50.207 -9.193 78.219 1.00 34.03 200 ALA A O 1
ATOM 1527 N N . VAL A 1 201 ? -49.126 -9.038 80.183 1.00 47.59 201 VAL A N 1
ATOM 1528 C CA . VAL A 1 201 ? -49.058 -10.476 80.407 1.00 47.59 201 VAL A CA 1
ATOM 1529 C C . VAL A 1 201 ? -50.459 -10.903 80.810 1.00 47.59 201 VAL A C 1
ATOM 1531 O O . VAL A 1 201 ? -50.812 -10.807 81.979 1.00 47.59 201 VAL A O 1
ATOM 1534 N N . THR A 1 202 ? -51.248 -11.341 79.837 1.00 37.22 202 THR A N 1
ATOM 1535 C CA . THR A 1 202 ? -52.441 -12.173 80.013 1.00 37.22 202 THR A CA 1
ATOM 1536 C C . THR A 1 202 ? -52.850 -12.744 78.659 1.00 37.22 202 THR A C 1
ATOM 1538 O O . THR A 1 202 ? -52.821 -12.010 77.675 1.00 37.22 202 THR A O 1
ATOM 1541 N N . PRO A 1 203 ? -53.493 -13.913 78.641 1.00 43.62 203 PRO A N 1
ATOM 1542 C CA . PRO A 1 203 ? -53.058 -15.238 79.085 1.00 43.62 203 PRO A CA 1
ATOM 1543 C C . PRO A 1 203 ? -52.902 -16.147 77.848 1.00 43.62 203 PRO A C 1
ATOM 1545 O O . PRO A 1 203 ? -53.556 -15.864 76.858 1.00 43.62 203 PRO A O 1
ATOM 1548 N N . GLU A 1 204 ? -52.067 -17.198 77.893 1.00 48.28 204 GLU A N 1
ATOM 1549 C CA . GLU A 1 204 ? -51.982 -18.300 76.897 1.00 48.28 204 GLU A CA 1
ATOM 1550 C C . GLU A 1 204 ? -52.807 -18.089 75.609 1.00 48.28 204 GLU A C 1
ATOM 1552 O O . GLU A 1 204 ? -53.844 -18.720 75.412 1.00 48.28 204 GLU A O 1
ATOM 1557 N N . THR A 1 205 ? -52.399 -17.151 74.747 1.00 49.84 205 THR A N 1
ATOM 1558 C CA . THR A 1 205 ? -53.056 -16.993 73.453 1.00 49.84 205 THR A CA 1
ATOM 1559 C C . THR A 1 205 ? -52.655 -18.215 72.659 1.00 49.84 205 THR A C 1
ATOM 1561 O O . THR A 1 205 ? -51.463 -18.437 72.432 1.00 49.84 205 THR A O 1
ATOM 1564 N N . GLU A 1 206 ? -53.639 -19.061 72.350 1.00 58.22 206 GLU A N 1
ATOM 1565 C CA . GLU A 1 206 ? -53.442 -20.273 71.566 1.00 58.22 206 GLU A CA 1
ATOM 1566 C C . GLU A 1 206 ? -52.578 -19.928 70.357 1.00 58.22 206 GLU A C 1
ATOM 1568 O O . GLU A 1 206 ? -52.920 -19.040 69.573 1.00 58.22 206 GLU A O 1
ATOM 1573 N N . LYS A 1 207 ? -51.424 -20.596 70.258 1.00 66.81 207 LYS A N 1
ATOM 1574 C CA . LYS A 1 207 ? -50.476 -20.417 69.160 1.00 66.81 207 LYS A CA 1
ATOM 1575 C C . LYS A 1 207 ? -51.113 -20.954 67.887 1.00 66.81 207 LYS A C 1
ATOM 1577 O O . LYS A 1 207 ? -50.962 -22.125 67.538 1.00 66.81 207 LYS A O 1
ATOM 1582 N N . THR A 1 208 ? -51.897 -20.101 67.253 1.00 74.12 208 THR A N 1
ATOM 1583 C CA . THR A 1 208 ? -52.585 -20.351 65.995 1.00 74.12 208 THR A CA 1
ATOM 1584 C C . THR A 1 208 ? -51.829 -19.646 64.879 1.00 74.12 208 THR A C 1
ATOM 1586 O O . THR A 1 208 ? -51.042 -18.726 65.117 1.00 74.12 208 THR A O 1
ATOM 1589 N N . TRP A 1 209 ? -52.057 -20.083 63.644 1.00 78.25 209 TRP A N 1
ATOM 1590 C CA . TRP A 1 209 ? -51.391 -19.512 62.477 1.00 78.25 209 TRP A CA 1
ATOM 1591 C C . TRP A 1 209 ? -51.567 -17.995 62.370 1.00 78.25 209 TRP A C 1
ATOM 1593 O O . TRP A 1 209 ? -50.584 -17.290 62.173 1.00 78.25 209 TRP A O 1
ATOM 1603 N N . GLU A 1 210 ? -52.781 -17.490 62.595 1.00 77.75 210 GLU A N 1
ATOM 1604 C CA . GLU A 1 210 ? -53.082 -16.055 62.522 1.00 77.75 210 GLU A CA 1
ATOM 1605 C C . GLU A 1 210 ? -52.230 -15.251 63.518 1.00 77.75 210 GLU A C 1
ATOM 1607 O O . GLU A 1 210 ? -51.622 -14.248 63.151 1.00 77.75 210 GLU A O 1
ATOM 1612 N N . THR A 1 211 ? -52.085 -15.745 64.754 1.00 80.38 211 THR A N 1
ATOM 1613 C CA . THR A 1 211 ? -51.286 -15.063 65.784 1.00 80.38 211 THR A CA 1
ATOM 1614 C C . THR A 1 211 ? -49.783 -15.076 65.508 1.00 80.38 211 THR A C 1
ATOM 1616 O O . THR A 1 211 ? -49.096 -14.109 65.830 1.00 80.38 211 THR A O 1
ATOM 1619 N N . GLU A 1 212 ? -49.250 -16.143 64.912 1.00 80.62 212 GLU A N 1
ATOM 1620 C CA . GLU A 1 212 ? -47.813 -16.234 64.622 1.00 80.62 212 GLU A CA 1
ATOM 1621 C C . GLU A 1 212 ? -47.450 -15.503 63.311 1.00 80.62 212 GLU A C 1
ATOM 1623 O O . GLU A 1 212 ? -46.355 -14.955 63.203 1.00 80.62 212 GLU A O 1
ATOM 1628 N N . VAL A 1 213 ? -48.375 -15.380 62.346 1.00 82.75 213 VAL A N 1
ATOM 1629 C CA . VAL A 1 213 ? -48.198 -14.534 61.145 1.00 82.75 213 VAL A CA 1
ATOM 1630 C C . VAL A 1 213 ? -48.068 -13.060 61.514 1.00 82.75 213 VAL A C 1
ATOM 1632 O O . VAL A 1 213 ? -47.187 -12.375 60.994 1.00 82.75 213 VAL A O 1
ATOM 1635 N N . ASP A 1 214 ? -48.902 -12.571 62.432 1.00 79.12 214 ASP A N 1
ATOM 1636 C CA . ASP A 1 214 ? -48.821 -11.185 62.898 1.00 79.12 214 ASP A CA 1
ATOM 1637 C C . ASP A 1 214 ? -47.480 -10.904 63.588 1.00 79.12 214 ASP A C 1
ATOM 1639 O O . ASP A 1 214 ? -46.864 -9.862 63.353 1.00 79.12 214 ASP A O 1
ATOM 1643 N N . ARG A 1 215 ? -46.968 -11.869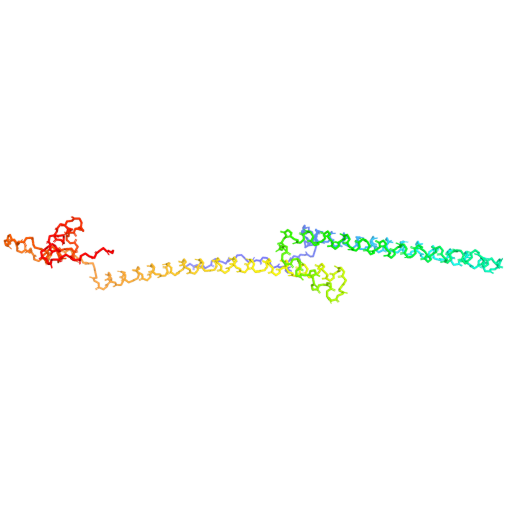 64.362 1.00 78.88 215 ARG A N 1
ATOM 1644 C CA . ARG A 1 215 ? -45.642 -11.785 64.992 1.00 78.88 215 ARG A CA 1
ATOM 1645 C C . ARG A 1 215 ? -44.507 -11.820 63.971 1.00 78.88 215 ARG A C 1
ATOM 1647 O O . ARG A 1 215 ? -43.541 -11.076 64.123 1.00 78.88 215 ARG A O 1
ATOM 1654 N N . TYR A 1 216 ? -44.619 -12.623 62.913 1.00 78.06 216 TYR A N 1
ATOM 1655 C CA . TYR A 1 216 ? -43.637 -12.636 61.825 1.00 78.06 216 TYR A CA 1
ATOM 1656 C C . TYR A 1 216 ? -43.624 -11.300 61.065 1.00 78.06 216 TYR A C 1
ATOM 1658 O O . TYR A 1 216 ? -42.559 -10.730 60.836 1.00 78.06 216 TYR A O 1
ATOM 1666 N N . ASN A 1 217 ? -44.799 -10.742 60.752 1.00 75.38 217 ASN A N 1
ATOM 1667 C CA . ASN A 1 217 ? -44.921 -9.439 60.086 1.00 75.38 217 ASN A CA 1
ATOM 1668 C C . ASN A 1 217 ? -44.412 -8.275 60.955 1.00 75.38 217 ASN A C 1
ATOM 1670 O O . ASN A 1 217 ? -43.906 -7.289 60.419 1.00 75.38 217 ASN A O 1
ATOM 1674 N N . ALA A 1 218 ? -44.523 -8.390 62.282 1.00 80.19 218 ALA A N 1
ATOM 1675 C CA . ALA A 1 218 ? -43.953 -7.444 63.240 1.00 80.19 218 ALA A CA 1
ATOM 1676 C C . ALA A 1 218 ? -42.429 -7.598 63.429 1.00 80.19 218 ALA A C 1
ATOM 1678 O O . ALA A 1 218 ? -41.799 -6.723 64.022 1.00 80.19 218 ALA A O 1
ATOM 1679 N N . GLY A 1 219 ? -41.828 -8.678 62.915 1.00 73.62 219 GLY A N 1
ATOM 1680 C CA . GLY A 1 219 ? -40.411 -9.001 63.100 1.00 73.62 219 GLY A CA 1
ATOM 1681 C C . GLY A 1 219 ? -40.076 -9.620 64.463 1.00 73.62 219 GLY A C 1
ATOM 1682 O O . GLY A 1 219 ? -38.901 -9.687 64.821 1.00 73.62 219 GLY A O 1
ATOM 1683 N N . ASP A 1 220 ? -41.083 -10.075 65.216 1.00 80.75 220 ASP A N 1
ATOM 1684 C CA . ASP A 1 220 ? -40.930 -10.650 66.560 1.00 80.75 220 ASP A CA 1
ATOM 1685 C C . ASP A 1 220 ? -40.476 -12.119 66.546 1.00 80.75 220 ASP A C 1
ATOM 1687 O O . ASP A 1 220 ? -40.004 -12.624 67.568 1.00 80.75 220 ASP A O 1
ATOM 1691 N N . ILE A 1 221 ? -40.651 -12.818 65.420 1.00 80.38 221 ILE A N 1
ATOM 1692 C CA . ILE A 1 221 ? -40.223 -14.209 65.216 1.00 80.38 221 ILE A CA 1
ATOM 1693 C C . ILE A 1 221 ? -39.589 -14.385 63.836 1.00 80.38 221 ILE A C 1
ATOM 1695 O O . ILE A 1 221 ? -39.881 -13.649 62.892 1.00 80.38 221 ILE A O 1
ATOM 1699 N N . THR A 1 222 ? -38.729 -15.389 63.711 1.00 83.38 222 THR A N 1
ATOM 1700 C CA . THR A 1 222 ? -38.093 -15.758 62.439 1.00 83.38 222 THR A CA 1
ATOM 1701 C C . THR A 1 222 ? -38.970 -16.708 61.614 1.00 83.38 222 THR A C 1
ATOM 1703 O O . THR A 1 222 ? -39.897 -17.331 62.132 1.00 83.38 222 THR A O 1
ATOM 1706 N N . TRP A 1 223 ? -38.670 -16.862 60.318 1.00 78.81 223 TRP A N 1
ATOM 1707 C CA . TRP A 1 223 ? -39.378 -17.820 59.453 1.00 78.81 223 TRP A CA 1
ATOM 1708 C C . TRP A 1 223 ? -39.313 -19.257 59.997 1.00 78.81 223 TRP A C 1
ATOM 1710 O O . TRP A 1 223 ? -40.306 -19.976 59.946 1.00 78.81 223 TRP A O 1
ATOM 1720 N N . GLU A 1 224 ? -38.180 -19.654 60.585 1.00 82.94 224 GLU A N 1
ATOM 1721 C CA . GLU A 1 224 ? -37.981 -20.987 61.177 1.00 82.94 224 GLU A CA 1
ATOM 1722 C C . GLU A 1 224 ? -38.943 -21.264 62.347 1.00 82.94 224 GLU A C 1
ATOM 1724 O O . GLU A 1 224 ? -39.333 -22.407 62.584 1.00 82.94 224 GLU A O 1
ATOM 1729 N N . GLU A 1 225 ? -39.368 -20.219 63.062 1.00 78.94 225 GLU A N 1
ATOM 1730 C CA . GLU A 1 225 ? -40.335 -20.313 64.162 1.00 78.94 225 GLU A CA 1
ATOM 1731 C C . GLU A 1 225 ? -41.793 -20.297 63.667 1.00 78.94 225 GLU A C 1
ATOM 1733 O O . GLU A 1 225 ? -42.667 -20.869 64.320 1.00 78.94 225 GLU A O 1
ATOM 1738 N N . MET A 1 226 ? -42.055 -19.689 62.505 1.00 84.38 226 MET A N 1
ATOM 1739 C CA . MET A 1 226 ? -43.382 -19.575 61.880 1.00 84.38 226 MET A CA 1
ATOM 1740 C C . MET A 1 226 ? -43.749 -20.802 61.022 1.00 84.38 226 MET A C 1
ATOM 1742 O O . MET A 1 226 ? -44.907 -21.231 61.008 1.00 84.38 226 MET A O 1
ATOM 1746 N N . GLU A 1 227 ? -42.768 -21.414 60.354 1.00 82.50 227 GLU A N 1
ATOM 1747 C CA . GLU A 1 227 ? -42.946 -22.506 59.384 1.00 82.50 227 GLU A CA 1
ATOM 1748 C C . GLU A 1 227 ? -43.833 -23.675 59.883 1.00 82.50 227 GLU A C 1
ATOM 1750 O O . GLU A 1 227 ? -44.724 -24.104 59.139 1.00 82.50 227 GLU A O 1
ATOM 1755 N N . PRO A 1 228 ? -43.706 -24.178 61.131 1.00 84.50 228 PRO A N 1
ATOM 1756 C CA . PRO A 1 228 ? -44.558 -25.264 61.623 1.00 84.50 228 PRO A CA 1
ATOM 1757 C C . PRO A 1 228 ? -46.050 -24.900 61.675 1.00 84.50 228 PRO A C 1
ATOM 1759 O O . PRO A 1 228 ? -46.904 -25.766 61.461 1.00 84.50 228 PRO A O 1
ATOM 1762 N N . PHE A 1 229 ? -46.371 -23.628 61.930 1.00 82.94 229 PHE A N 1
ATOM 1763 C CA . PHE A 1 229 ? -47.747 -23.135 62.001 1.00 82.94 229 PHE A CA 1
ATOM 1764 C C . PHE A 1 229 ? -48.353 -22.967 60.609 1.00 82.94 229 PHE A C 1
ATOM 1766 O O . PHE A 1 229 ? -49.517 -23.315 60.415 1.00 82.94 229 PHE A O 1
ATOM 1773 N N . GLN A 1 230 ? -47.563 -22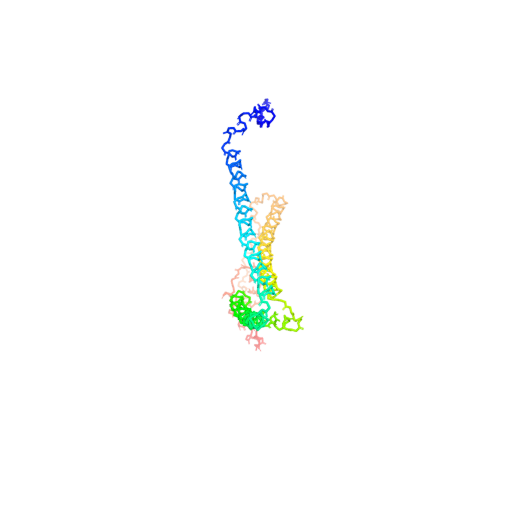.522 59.623 1.00 80.81 230 GLN A N 1
ATOM 1774 C CA . GLN A 1 230 ? -47.979 -22.490 58.215 1.00 80.81 230 GLN A CA 1
ATOM 1775 C C . GLN A 1 230 ? -48.307 -23.896 57.706 1.00 80.81 230 GLN A C 1
ATOM 1777 O O . GLN A 1 230 ? -49.360 -24.110 57.113 1.00 80.81 230 GLN A O 1
ATOM 1782 N N . ILE A 1 231 ? -47.449 -24.878 57.994 1.00 80.50 231 ILE A N 1
ATOM 1783 C CA . ILE A 1 231 ? -47.660 -26.270 57.576 1.00 80.50 231 ILE A CA 1
ATOM 1784 C C . ILE A 1 231 ? -48.923 -26.862 58.222 1.00 80.50 231 ILE A C 1
ATOM 1786 O O . ILE A 1 231 ? -49.665 -27.600 57.568 1.00 80.50 231 ILE A O 1
ATOM 1790 N N . ALA A 1 232 ? -49.177 -26.562 59.499 1.00 79.56 232 ALA A N 1
ATOM 1791 C CA . ALA A 1 232 ? -50.369 -27.028 60.204 1.00 79.56 232 ALA A CA 1
ATOM 1792 C C . ALA A 1 232 ? -51.657 -26.412 59.629 1.00 79.56 232 ALA A C 1
ATOM 1794 O O . ALA A 1 232 ? -52.603 -27.144 59.339 1.00 79.56 232 ALA A O 1
ATOM 1795 N N . HIS A 1 233 ? -51.658 -25.102 59.387 1.00 80.06 233 HIS A N 1
ATOM 1796 C CA . HIS A 1 233 ? -52.779 -24.371 58.798 1.00 80.06 233 HIS A CA 1
ATOM 1797 C C . HIS A 1 233 ? -53.071 -24.795 57.355 1.00 80.06 233 HIS A C 1
ATOM 1799 O O . HIS A 1 233 ? -54.215 -25.077 57.003 1.00 80.06 233 HIS A O 1
ATOM 1805 N N . ASP A 1 234 ? -52.035 -24.962 56.531 1.00 75.31 234 ASP A N 1
ATOM 1806 C CA . ASP A 1 234 ? -52.179 -25.459 55.160 1.00 75.31 234 ASP A CA 1
ATOM 1807 C C . ASP A 1 234 ? -52.784 -26.868 55.132 1.00 75.31 234 ASP A C 1
ATOM 1809 O O . ASP A 1 234 ? -53.539 -27.217 54.223 1.00 75.31 234 ASP A O 1
ATOM 1813 N N . LYS A 1 235 ? -52.486 -27.691 56.141 1.00 75.75 235 LYS A N 1
ATOM 1814 C CA . LYS A 1 235 ? -53.063 -29.030 56.290 1.00 75.75 235 LYS A CA 1
ATOM 1815 C C . LYS A 1 235 ? -54.525 -28.987 56.742 1.00 75.75 235 LYS A C 1
ATOM 1817 O O . LYS A 1 235 ? -55.300 -29.845 56.322 1.00 75.75 235 LYS A O 1
ATOM 1822 N N . GLU A 1 236 ? -54.899 -28.004 57.557 1.00 67.88 236 GLU A N 1
ATOM 1823 C CA . GLU A 1 236 ? -56.261 -27.797 58.062 1.00 67.88 236 GLU A CA 1
ATOM 1824 C C . GLU A 1 236 ? -57.200 -27.208 56.993 1.00 67.88 236 GLU A C 1
ATOM 1826 O O . GLU A 1 236 ? -58.347 -27.635 56.873 1.00 67.88 236 GLU A O 1
ATOM 1831 N N . ILE A 1 237 ? -56.690 -26.324 56.128 1.00 68.94 237 ILE A N 1
ATOM 1832 C CA . ILE A 1 237 ? -57.446 -25.702 55.023 1.00 68.94 237 ILE A CA 1
ATOM 1833 C C . ILE A 1 237 ? -57.483 -26.582 53.755 1.00 68.94 237 ILE A C 1
ATOM 1835 O O . ILE A 1 237 ? -58.178 -26.282 52.784 1.00 68.94 237 ILE A O 1
ATOM 1839 N N . GLY A 1 238 ? -56.808 -27.735 53.760 1.00 55.34 238 GLY A N 1
ATOM 1840 C CA . GLY A 1 238 ? -56.873 -28.691 52.650 1.00 55.34 238 GLY A CA 1
ATOM 1841 C C . GLY A 1 238 ? -55.916 -28.386 51.492 1.00 55.34 238 GLY A C 1
ATOM 1842 O O . GLY A 1 238 ? -56.237 -28.654 50.337 1.00 55.34 238 GLY A O 1
ATOM 1843 N N . GLY A 1 239 ? -54.729 -27.865 51.805 1.00 49.62 239 GLY A N 1
ATOM 1844 C CA . GLY A 1 239 ? -53.464 -28.120 51.114 1.00 49.62 239 GLY A CA 1
ATOM 1845 C C . GLY A 1 239 ? -53.429 -27.993 49.588 1.00 49.62 239 GLY A C 1
ATOM 1846 O O . GLY A 1 239 ? -53.447 -28.991 48.868 1.00 49.62 239 GLY A O 1
ATOM 1847 N N . ARG A 1 240 ? -53.172 -26.774 49.108 1.00 42.91 240 ARG A N 1
ATOM 1848 C CA . ARG A 1 240 ? -52.211 -26.496 48.020 1.00 42.91 240 ARG A CA 1
ATOM 1849 C C . ARG A 1 240 ? -51.467 -25.223 48.433 1.00 42.91 240 ARG A C 1
ATOM 1851 O O . ARG A 1 240 ? -51.993 -24.136 48.278 1.00 42.91 240 ARG A O 1
ATOM 1858 N N . GLY A 1 241 ? -50.319 -25.322 49.093 1.00 42.09 241 GLY A N 1
ATOM 1859 C CA . GLY A 1 241 ? -49.070 -25.582 48.388 1.00 42.09 241 GLY A CA 1
ATOM 1860 C C . GLY A 1 241 ? -48.704 -24.398 47.490 1.00 42.09 241 GLY A C 1
ATOM 1861 O O . GLY A 1 241 ? -48.913 -24.477 46.283 1.00 42.09 241 GLY A O 1
ATOM 1862 N N . MET A 1 242 ? -48.146 -23.332 48.065 1.00 41.72 242 MET A N 1
ATOM 1863 C CA . MET A 1 242 ? -47.364 -22.335 47.327 1.00 41.72 242 MET A CA 1
ATOM 1864 C C . MET A 1 242 ? -45.900 -22.496 47.736 1.00 41.72 242 MET A C 1
ATOM 1866 O O . MET A 1 242 ? -45.430 -21.916 48.706 1.00 41.72 242 MET A O 1
ATOM 1870 N N . ARG A 1 243 ? -45.196 -23.349 46.984 1.00 43.72 243 ARG A N 1
ATOM 1871 C CA . ARG A 1 243 ? -43.756 -23.194 46.768 1.00 43.72 243 ARG A CA 1
ATOM 1872 C C . ARG A 1 243 ? -43.564 -21.985 45.855 1.00 43.72 243 ARG A C 1
ATOM 1874 O O . ARG A 1 243 ? -44.145 -21.969 44.768 1.00 43.72 243 ARG A O 1
ATOM 1881 N N . GLY A 1 244 ? -42.712 -21.064 46.278 1.00 34.56 244 GLY A N 1
ATOM 1882 C CA . GLY A 1 244 ? -42.173 -19.949 45.507 1.00 34.56 244 GLY A CA 1
ATOM 1883 C C . GLY A 1 244 ? -41.093 -19.285 46.327 1.00 34.56 244 GLY A C 1
ATOM 1884 O O . GLY A 1 244 ? -41.481 -18.469 47.183 1.00 34.56 244 GLY A O 1
#

pLDDT: mean 74.42, std 15.49, range [34.03, 93.38]

Solvent-accessible surface area (backbone atoms only — not comparable to full-atom values): 14196 Å² total; per-residue (Å²): 138,82,84,81,79,77,82,77,77,85,61,83,84,78,60,53,69,66,62,55,60,65,34,66,68,50,43,52,50,52,48,54,51,50,52,52,50,50,53,53,50,52,52,51,49,53,50,50,50,53,49,49,54,53,52,50,53,52,49,51,54,49,51,53,51,49,52,36,59,75,67,65,40,58,68,58,55,52,52,51,53,49,53,50,50,51,52,48,52,53,47,53,52,50,48,51,52,49,49,53,51,52,49,52,53,49,50,58,57,45,28,78,77,67,32,60,72,58,43,56,49,52,52,54,55,34,65,74,67,69,58,56,74,66,53,48,54,47,52,54,50,53,52,49,49,50,52,53,49,51,53,52,51,53,53,50,49,54,55,48,49,53,56,49,50,53,50,49,50,52,49,51,50,50,51,53,48,50,52,51,48,51,49,46,64,75,59,48,88,72,68,88,74,86,67,76,73,80,76,72,93,74,70,92,71,76,92,39,48,72,62,45,50,54,33,41,76,70,65,76,47,54,69,84,74,38,47,66,38,53,55,50,48,40,59,72,76,65,60,80,84,83,88,129

Foldseek 3Di:
DDDDDDPDDDDPVPDDPVNVCPDPVNVVVVVVVVVVVVVVVVVVVVVVVVVVVVVVVVVVVVVVVVVCVVVVVVVVVVVVVVVVVVVVVVVVVVVVVVQVVVLVVLLVVLCVQQNPVQSVVLVVVCVVVVDGSVVSNVSSVVSSVVVVVVVVVVVVVVVVVVVVVVVVVVVVVVVVVVVVVVVCVVVDPPDDPPDPPPPDCDDCPPPALVVVVVCVVVVNDDPVVNVVRVVVVCVVVPDDDDDD

Sequence (244 aa):
EEPTPEPAKPSLEDASLDSILEREDVKRWGQSISDRAASRAESKFSELQRKQEVDAAAAEATKHRQSLVEDENFDQIGREEVAKSEANSQFIESLATAGEAIGAATAARYTQELGEEAVDRIVREHDASGGSIIDLNRAFAEEATKKAVSKATESAVTEAEARFDEKLEAFREEQGVTRRSEEAENTGPVDKISGTPPAAVTPETEKTWETEVDRYNAGDITWEEMEPFQIAHDKEIGGRGMRG

Secondary structure (DSSP, 8-state):
-PPPPPPPPPPTTSS-HHHHHHSHHHHHHHHHHHHHHHHHHHHHHHHHHHHHHHHHHHHHHHHHHHHHHHTT-HHHHHHHHHHHHHHHHHHHHHHHHHHHHHHHHHHHHHHHHH-HHHHHHHHHHHHHHT--HHHHHHHHHHHHHHHHHHHHHHHHHHHHHHHHHHHHHHHHHHHHHHHHHHHHHHH-S------S------------HHHHHHHHHTTSS-HHHHHHHHHHHHHHTT------

Mean predicted aligned error: 21.07 Å